Protein AF-A0A165P137-F1 (afdb_monomer)

Sequence (228 aa):
MERANLVAASLNSFGPAQVPLGFRTVHARRPPDQVRILRHPGMLSARNVPSTTTELIPVLVQTNAQAYCQLAASILIVYEHLALLEQEIEYMWHWKTTSITVLFLANRSILYNLTLSSRYIVEVIMSCLDLFDLSECHHCLSCEWLFELQYALTIILVFIIALFSTLRVYAVSCRRRWPGVLTLATAVVAIPVQLFGDIRSSRAYVTYIGHIPICTKSTFFSDALNTQ

Radius of gyration: 25.32 Å; Cα contacts (8 Å, |Δi|>4): 83; chains: 1; bounding box: 66×49×75 Å

Secondary structure (DSSP, 8-state):
--SSTTTTTSSTT--------------PPPPP-------------------THHHHHHHHHHHHHHHHHHHHHHHHHHHHHHHHHHHHHHHHHTS---HHHHHHHHHHHHHHHHHHHHHHHHHHHHHHHHHTTGGG-TTS--HHHHHHHHHHHHHHHHHHHHHHHHHHHHHHTTT-HHHHHHHHHHHHTHHHHHHHHHHHS--EEEEEETTEEEEEE-S-HHHHTS--

Foldseek 3Di:
DPPPPPVVVPPPPPDPPPDPPPPDPDPDDDDDDDDPDDDDPDDPPVPPPDPVVVVVVVVVVVVVVVVVVLVVVLVVLVVVCVVCVVVLCVVPVVDDDDPVNVLVVVLSVLVNCVSVCLVVVVVVVVVVCVVVCCVVVPPDDDPVVVVVVNLVVVLVSLLVNLQSVLVVQCVVVVNDNVVSVVSSVVSCVVSVVVVVQVVQWADWDWDDDDPDTDTDIHRHPVVVVVPD

Mean predicted aligned error: 13.57 Å

pLDDT: mean 71.08, std 16.81, range [35.06, 97.06]

Structure (mmCIF, N/CA/C/O backbone):
data_AF-A0A165P137-F1
#
_entry.id   AF-A0A165P137-F1
#
loop_
_atom_site.group_PDB
_atom_site.id
_atom_site.type_symbol
_atom_site.label_atom_id
_atom_site.label_alt_id
_atom_site.label_comp_id
_atom_site.label_asym_id
_atom_site.label_entity_id
_atom_site.label_seq_id
_atom_site.pdbx_PDB_ins_code
_atom_site.Cartn_x
_atom_site.Cartn_y
_atom_site.Cartn_z
_atom_site.occupancy
_atom_site.B_iso_or_equiv
_atom_site.auth_seq_id
_atom_site.auth_comp_id
_atom_site.auth_asym_id
_atom_site.auth_atom_id
_atom_site.pdbx_PDB_model_num
ATOM 1 N N . MET A 1 1 ? -12.668 29.917 10.266 1.00 42.03 1 MET A N 1
ATOM 2 C CA . MET A 1 1 ? -12.573 29.614 8.818 1.00 42.03 1 MET A CA 1
ATOM 3 C C . MET A 1 1 ? -11.331 30.216 8.139 1.00 42.03 1 MET A C 1
ATOM 5 O O . MET A 1 1 ? -11.242 30.168 6.925 1.00 42.03 1 MET A O 1
ATOM 9 N N . GLU A 1 2 ? -10.323 30.696 8.883 1.00 44.88 2 GLU A N 1
ATOM 10 C CA . GLU A 1 2 ? -9.183 31.450 8.315 1.00 44.88 2 GLU A CA 1
ATOM 11 C C . GLU A 1 2 ? -7.853 30.664 8.271 1.00 44.88 2 GLU A C 1
ATOM 13 O O . GLU A 1 2 ? -6.862 31.131 7.725 1.00 44.88 2 GLU A O 1
ATOM 18 N N . ARG A 1 3 ? -7.814 29.435 8.810 1.00 42.75 3 ARG A N 1
ATOM 19 C CA . ARG A 1 3 ? -6.588 28.612 8.898 1.00 42.75 3 ARG A CA 1
ATOM 20 C C . ARG A 1 3 ? -6.373 27.630 7.737 1.00 42.75 3 ARG A C 1
ATOM 22 O O . ARG A 1 3 ? -5.334 26.985 7.689 1.00 42.75 3 ARG A O 1
ATOM 29 N N . ALA A 1 4 ? -7.304 27.536 6.785 1.00 40.91 4 ALA A N 1
ATOM 30 C CA . ALA A 1 4 ? -7.187 26.617 5.645 1.00 40.91 4 ALA A CA 1
ATOM 31 C C . ALA A 1 4 ? -6.285 27.145 4.507 1.00 40.91 4 ALA A C 1
ATOM 33 O O . ALA A 1 4 ? -5.769 26.355 3.724 1.00 40.91 4 ALA A O 1
ATOM 34 N N . ASN A 1 5 ? -6.026 28.457 4.441 1.00 39.34 5 ASN A N 1
ATOM 35 C CA . ASN A 1 5 ? -5.275 29.061 3.330 1.00 39.34 5 ASN A CA 1
ATOM 36 C C . ASN A 1 5 ? -3.745 29.034 3.494 1.00 39.34 5 ASN A C 1
ATOM 38 O O . ASN A 1 5 ? -3.030 29.305 2.535 1.00 39.34 5 ASN A O 1
ATOM 42 N N . LEU A 1 6 ? -3.221 28.673 4.670 1.00 39.97 6 LEU A N 1
ATOM 43 C CA . LEU A 1 6 ? -1.772 28.659 4.922 1.00 39.97 6 LEU A CA 1
ATOM 44 C C . LEU A 1 6 ? -1.083 27.339 4.539 1.00 39.97 6 LEU A C 1
ATOM 46 O O . LEU A 1 6 ? 0.120 27.332 4.305 1.00 39.97 6 LEU A O 1
ATOM 50 N N . VAL A 1 7 ? -1.826 26.236 4.399 1.00 41.88 7 VAL A N 1
ATOM 51 C CA . VAL A 1 7 ? -1.243 24.931 4.022 1.00 41.88 7 VAL A CA 1
ATOM 52 C C . VAL A 1 7 ? -1.046 24.810 2.503 1.00 41.88 7 VAL A C 1
ATOM 54 O O . VAL A 1 7 ? -0.109 24.154 2.053 1.00 41.88 7 VAL A O 1
ATOM 57 N N . ALA A 1 8 ? -1.844 25.517 1.696 1.00 38.66 8 ALA A N 1
ATOM 58 C CA . ALA A 1 8 ? -1.719 25.501 0.236 1.00 38.66 8 ALA A CA 1
ATOM 59 C C . ALA A 1 8 ? -0.439 26.193 -0.283 1.00 38.66 8 ALA A C 1
ATOM 61 O O . ALA A 1 8 ? 0.031 25.875 -1.372 1.00 38.66 8 ALA A O 1
ATOM 62 N N . ALA A 1 9 ? 0.167 27.095 0.497 1.00 40.94 9 ALA A N 1
ATOM 63 C CA . ALA A 1 9 ? 1.365 27.826 0.079 1.00 40.94 9 ALA A CA 1
ATOM 64 C C . ALA A 1 9 ? 2.675 27.026 0.246 1.00 40.94 9 ALA A C 1
ATOM 66 O O . ALA A 1 9 ? 3.672 27.358 -0.391 1.00 40.94 9 ALA A O 1
ATOM 67 N N . SER A 1 10 ? 2.687 25.953 1.050 1.00 39.59 10 SER A N 1
ATOM 68 C CA . SER A 1 10 ? 3.911 25.185 1.343 1.00 39.59 10 SER A CA 1
ATOM 69 C C . SER A 1 10 ? 4.175 24.015 0.383 1.00 39.59 10 SER A C 1
ATOM 71 O O . SER A 1 10 ? 5.250 23.424 0.441 1.00 39.59 10 SER A O 1
ATOM 73 N N . LEU A 1 11 ? 3.231 23.663 -0.496 1.00 38.44 11 LEU A N 1
ATOM 74 C CA . LE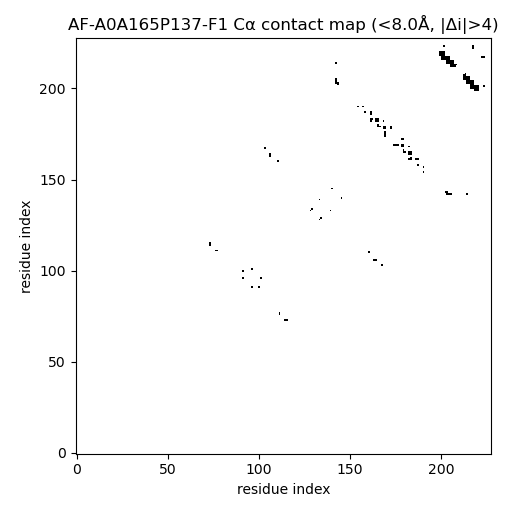U A 1 11 ? 3.372 22.520 -1.416 1.00 38.44 11 LEU A CA 1
ATOM 75 C C . LEU A 1 11 ? 3.939 22.893 -2.797 1.00 38.44 11 LEU A C 1
ATOM 77 O O . LEU A 1 11 ? 4.274 22.004 -3.573 1.00 38.44 11 LEU A O 1
ATOM 81 N N . ASN A 1 12 ? 4.120 24.186 -3.091 1.00 38.81 12 ASN A N 1
ATOM 82 C CA . ASN A 1 12 ? 4.647 24.655 -4.379 1.00 38.81 12 ASN A CA 1
ATOM 83 C C . ASN A 1 12 ? 6.182 24.795 -4.435 1.00 38.81 12 ASN A C 1
ATOM 85 O O . ASN A 1 12 ? 6.700 25.217 -5.465 1.00 38.81 12 ASN A O 1
ATOM 89 N N . SER A 1 13 ? 6.930 24.452 -3.375 1.00 37.53 13 SER A N 1
ATOM 90 C CA . SER A 1 13 ? 8.398 24.618 -3.365 1.00 37.53 13 SER A CA 1
ATOM 91 C C . SER A 1 13 ? 9.206 23.344 -3.646 1.00 37.53 13 SER A C 1
ATOM 93 O O . SER A 1 13 ? 10.434 23.402 -3.630 1.00 37.53 13 SER A O 1
ATOM 95 N N . PHE A 1 14 ? 8.567 22.205 -3.927 1.00 39.75 14 PHE A N 1
ATOM 96 C CA . PHE A 1 14 ? 9.270 20.997 -4.377 1.00 39.75 14 PHE A CA 1
ATOM 97 C C . PHE A 1 14 ? 9.415 21.012 -5.904 1.00 39.75 14 PHE A C 1
ATOM 99 O O . PHE A 1 14 ? 8.725 20.306 -6.636 1.00 39.75 14 PHE A O 1
ATOM 106 N N . GLY A 1 15 ? 10.310 21.873 -6.389 1.00 41.50 15 GLY A N 1
ATOM 107 C CA . GLY A 1 15 ? 10.806 21.790 -7.760 1.00 41.50 15 GLY A CA 1
ATOM 108 C C . GLY A 1 15 ? 11.663 20.529 -7.943 1.00 41.50 15 GLY A C 1
ATOM 109 O O . GLY A 1 15 ? 12.326 20.105 -6.993 1.00 41.50 15 GLY A O 1
ATOM 110 N N . PRO A 1 16 ? 11.673 19.910 -9.137 1.00 35.06 16 PRO A N 1
ATOM 111 C CA . PRO A 1 16 ? 12.534 18.767 -9.408 1.00 35.06 16 PRO A CA 1
ATOM 112 C C . PRO A 1 16 ? 13.994 19.196 -9.244 1.00 35.06 16 PRO A C 1
ATOM 114 O O . PRO A 1 16 ? 14.477 20.078 -9.957 1.00 35.06 16 PRO A O 1
ATOM 117 N N . ALA A 1 17 ? 14.691 18.579 -8.290 1.00 36.75 17 ALA A N 1
ATOM 118 C CA . ALA A 1 17 ? 16.127 18.730 -8.140 1.00 36.75 17 ALA A CA 1
ATOM 119 C C . ALA A 1 17 ? 16.795 18.285 -9.449 1.00 36.75 17 ALA A C 1
ATOM 121 O O . ALA A 1 17 ? 16.786 17.105 -9.800 1.00 36.75 17 ALA A O 1
ATOM 122 N N . GLN A 1 18 ? 17.335 19.243 -10.202 1.00 36.09 18 GLN A N 1
ATOM 123 C CA . GLN A 1 18 ? 18.166 18.956 -11.361 1.00 36.09 18 GLN A CA 1
ATOM 124 C C . GLN A 1 18 ? 19.481 18.368 -10.853 1.00 36.09 18 GLN A C 1
ATOM 126 O O . GLN A 1 18 ? 20.366 19.088 -10.399 1.00 36.09 18 GLN A O 1
ATOM 131 N N . VAL A 1 19 ? 19.586 17.042 -10.892 1.00 39.47 19 VAL A N 1
ATOM 132 C CA . VAL A 1 19 ? 20.841 16.336 -10.647 1.00 39.47 19 VAL A CA 1
ATOM 133 C C . VAL A 1 19 ? 21.750 16.587 -11.856 1.00 39.47 19 VAL A C 1
ATOM 135 O O . VAL A 1 19 ? 21.374 16.227 -12.976 1.00 39.47 19 VAL A O 1
ATOM 138 N N . PRO A 1 20 ? 22.932 17.206 -11.687 1.00 39.03 20 PRO A N 1
ATOM 139 C CA . PRO A 1 20 ? 23.881 17.354 -12.779 1.00 39.03 20 PRO A CA 1
ATOM 140 C C . PRO A 1 20 ? 24.408 15.969 -13.178 1.00 39.03 20 PRO A C 1
ATOM 142 O O . PRO A 1 20 ? 25.182 15.344 -12.455 1.00 39.03 20 PRO A O 1
ATOM 145 N N . LEU A 1 21 ? 23.976 15.484 -14.344 1.00 37.66 21 LEU A N 1
ATOM 146 C CA . LEU A 1 21 ? 24.487 14.275 -14.992 1.00 37.66 21 LEU A CA 1
ATOM 147 C C . LEU A 1 21 ? 25.925 14.516 -15.477 1.00 37.66 21 LEU A C 1
ATOM 149 O O . LEU A 1 21 ? 26.179 14.809 -16.644 1.00 37.66 21 LEU A O 1
ATOM 153 N N . GLY A 1 22 ? 26.884 14.392 -14.562 1.00 42.53 22 GLY A N 1
ATOM 154 C CA . GLY A 1 22 ? 28.296 14.253 -14.896 1.00 42.53 22 GLY A CA 1
ATOM 155 C C . GLY A 1 22 ? 28.559 12.859 -15.459 1.00 42.53 22 GLY A C 1
ATOM 156 O O . GLY A 1 22 ? 28.829 11.927 -14.706 1.00 42.53 22 GLY A O 1
ATOM 157 N N . PHE A 1 23 ? 28.487 12.701 -16.782 1.00 38.12 23 PHE A N 1
ATOM 158 C CA . PHE A 1 23 ? 28.923 11.482 -17.466 1.00 38.12 23 PHE A CA 1
ATOM 159 C C . PHE A 1 23 ? 30.441 11.320 -17.315 1.00 38.12 23 PHE A C 1
ATOM 161 O O . PHE A 1 23 ? 31.231 11.881 -18.073 1.00 38.12 23 PHE A O 1
ATOM 168 N N . ARG A 1 24 ? 30.863 10.544 -16.314 1.00 39.25 24 ARG A N 1
ATOM 169 C CA . ARG A 1 24 ? 32.245 10.085 -16.175 1.00 39.25 24 ARG A CA 1
ATOM 170 C C . ARG A 1 24 ? 32.359 8.739 -16.886 1.00 39.25 24 ARG A C 1
ATOM 172 O O . ARG A 1 24 ? 31.931 7.714 -16.368 1.00 39.25 24 ARG A O 1
ATOM 179 N N . THR A 1 25 ? 32.912 8.741 -18.094 1.00 39.91 25 THR A N 1
ATOM 180 C CA . THR A 1 25 ? 33.239 7.517 -18.835 1.00 39.91 25 THR A CA 1
ATOM 181 C C . THR A 1 25 ? 34.346 6.761 -18.101 1.00 39.91 25 THR A C 1
ATOM 183 O O . THR A 1 25 ? 35.525 7.101 -18.213 1.00 39.91 25 THR A O 1
ATOM 186 N N . VAL A 1 26 ? 33.974 5.747 -17.320 1.00 39.22 26 VAL A N 1
ATOM 187 C CA . VAL A 1 26 ? 34.926 4.805 -16.724 1.00 39.22 26 VAL A CA 1
ATOM 188 C C . VAL A 1 26 ? 35.308 3.790 -17.799 1.00 39.22 26 VAL A C 1
ATOM 190 O O . VAL A 1 26 ? 34.505 2.957 -18.215 1.00 39.22 26 VAL A O 1
ATOM 193 N N . HIS A 1 27 ? 36.546 3.881 -18.281 1.00 39.88 27 HIS A N 1
ATOM 194 C CA . HIS A 1 27 ? 37.147 2.870 -19.144 1.00 39.88 27 HIS A CA 1
ATOM 195 C C . HIS A 1 27 ? 37.305 1.559 -18.360 1.00 39.88 27 HIS A C 1
ATOM 197 O O . HIS A 1 27 ? 38.228 1.413 -17.559 1.00 39.88 27 HIS A O 1
ATOM 203 N N . ALA A 1 28 ? 36.417 0.595 -18.608 1.00 42.44 28 ALA A N 1
ATOM 204 C CA . ALA A 1 28 ? 36.561 -0.765 -18.106 1.00 42.44 28 ALA A CA 1
ATOM 205 C C . ALA A 1 28 ? 37.844 -1.403 -18.675 1.00 42.44 28 ALA A C 1
ATOM 207 O O . ALA A 1 28 ? 38.004 -1.546 -19.893 1.00 42.44 28 ALA A O 1
ATOM 208 N N . ARG A 1 29 ? 38.777 -1.774 -17.788 1.00 48.22 29 ARG A N 1
ATOM 209 C CA . ARG A 1 29 ? 39.940 -2.605 -18.127 1.00 48.22 29 ARG A CA 1
ATOM 210 C C . ARG A 1 29 ? 39.451 -3.984 -18.567 1.00 48.22 29 ARG A C 1
ATOM 212 O O . ARG A 1 29 ? 38.753 -4.663 -17.824 1.00 48.22 29 ARG A O 1
ATOM 219 N N . ARG A 1 30 ? 39.855 -4.392 -19.772 1.00 42.84 30 ARG A N 1
ATOM 220 C CA . ARG A 1 30 ? 39.682 -5.754 -20.293 1.00 42.84 30 ARG A CA 1
ATOM 221 C C . ARG A 1 30 ? 40.380 -6.777 -19.384 1.00 42.84 30 ARG A C 1
ATOM 223 O O . ARG A 1 30 ? 41.570 -6.587 -19.125 1.00 42.84 30 ARG A O 1
ATOM 230 N N . PRO A 1 31 ? 39.729 -7.890 -19.015 1.00 51.69 31 PRO A N 1
ATOM 231 C CA . PRO A 1 31 ? 40.448 -9.109 -18.679 1.00 51.69 31 PRO A CA 1
ATOM 232 C C . PRO A 1 31 ? 41.055 -9.717 -19.961 1.00 51.69 31 PRO A C 1
ATOM 234 O O . PRO A 1 31 ? 40.401 -9.709 -21.013 1.00 51.69 31 PRO A O 1
ATOM 237 N N . PRO A 1 32 ? 42.298 -10.221 -19.919 1.00 58.34 32 PRO A N 1
ATOM 238 C CA . PRO A 1 32 ? 42.814 -11.087 -20.959 1.00 58.34 32 PRO A CA 1
ATOM 239 C C . PRO A 1 32 ? 42.299 -12.501 -20.671 1.00 58.34 32 PRO A C 1
ATOM 241 O O . PRO A 1 32 ? 42.516 -13.031 -19.591 1.00 58.34 32 PRO A O 1
ATOM 244 N N . ASP A 1 33 ? 41.523 -13.075 -21.582 1.00 48.97 33 ASP A N 1
ATOM 245 C CA . ASP A 1 33 ? 41.905 -14.325 -22.242 1.00 48.97 33 ASP A CA 1
ATOM 246 C C . ASP A 1 33 ? 40.773 -14.877 -23.108 1.00 48.97 33 ASP A C 1
ATOM 248 O O . ASP A 1 33 ? 39.581 -14.644 -22.917 1.00 48.97 33 ASP A O 1
ATOM 252 N N . GLN A 1 34 ? 41.213 -15.495 -24.195 1.00 52.91 34 GLN A N 1
ATOM 253 C CA . GLN A 1 34 ? 40.492 -15.648 -25.442 1.00 52.91 34 GLN A CA 1
ATOM 254 C C . GLN A 1 34 ? 39.370 -16.687 -25.376 1.00 52.91 34 GLN A C 1
ATOM 256 O O . GLN A 1 34 ? 39.629 -17.887 -25.382 1.00 52.91 34 GLN A O 1
ATOM 261 N N . VAL A 1 35 ? 38.123 -16.238 -25.525 1.00 53.09 35 VAL A N 1
ATOM 262 C CA . VAL A 1 35 ? 37.083 -17.058 -26.157 1.00 53.09 35 VAL A CA 1
ATOM 263 C C . VAL A 1 35 ? 37.001 -16.630 -27.618 1.00 53.09 35 VAL A C 1
ATOM 265 O O . VAL A 1 35 ? 36.564 -15.530 -27.957 1.00 53.09 35 VAL A O 1
ATOM 268 N N . ARG A 1 36 ? 37.506 -17.500 -28.494 1.00 53.28 36 ARG A N 1
ATOM 269 C CA . ARG A 1 36 ? 37.501 -17.353 -29.951 1.00 53.28 36 ARG A CA 1
ATOM 270 C C . ARG A 1 36 ? 36.055 -17.463 -30.457 1.00 53.28 36 ARG A C 1
ATOM 272 O O . ARG A 1 36 ? 35.628 -18.521 -30.902 1.00 53.28 36 ARG A O 1
ATOM 279 N N . ILE A 1 37 ? 35.301 -16.368 -30.372 1.00 46.88 37 ILE A N 1
ATOM 280 C CA . ILE A 1 37 ? 33.992 -16.239 -31.017 1.00 46.88 37 ILE A CA 1
ATOM 281 C C . ILE A 1 37 ? 34.230 -16.006 -32.511 1.00 46.88 37 ILE A C 1
ATOM 283 O O . ILE A 1 37 ? 34.849 -15.017 -32.912 1.00 46.88 37 ILE A O 1
ATOM 287 N N . LEU A 1 38 ? 33.756 -16.951 -33.326 1.00 48.72 38 LEU A N 1
ATOM 288 C CA . LEU A 1 38 ? 33.637 -16.816 -34.773 1.00 48.72 38 LEU A CA 1
ATOM 289 C C . LEU A 1 38 ? 32.896 -15.513 -35.101 1.00 48.72 38 LEU A C 1
ATOM 291 O O . LEU A 1 38 ? 31.697 -15.380 -34.870 1.00 48.72 38 LEU A O 1
ATOM 295 N N . ARG A 1 39 ? 33.633 -14.542 -35.647 1.00 47.28 39 ARG A N 1
ATOM 296 C CA . ARG A 1 39 ? 33.062 -13.359 -36.293 1.00 47.28 39 ARG A CA 1
ATOM 297 C C . ARG A 1 39 ? 32.291 -13.818 -37.521 1.00 47.28 39 ARG A C 1
ATOM 299 O O . ARG A 1 39 ? 32.908 -14.155 -38.527 1.00 47.28 39 ARG A O 1
ATOM 306 N N . HIS A 1 40 ? 30.967 -13.750 -37.462 1.00 44.78 40 HIS A N 1
ATOM 307 C CA . HIS A 1 40 ? 30.176 -13.539 -38.665 1.00 44.78 40 HIS A CA 1
ATOM 308 C C . HIS A 1 40 ? 30.309 -12.061 -39.072 1.00 44.78 40 HIS A C 1
ATOM 310 O O . HIS A 1 40 ? 29.938 -11.180 -38.294 1.00 44.78 40 HIS A O 1
ATOM 316 N N . PRO A 1 41 ? 30.866 -11.752 -40.256 1.00 56.47 41 PRO A N 1
ATOM 317 C CA . PRO A 1 41 ? 30.878 -10.406 -40.797 1.00 56.47 41 PRO A CA 1
ATOM 318 C C . PRO A 1 41 ? 29.553 -10.190 -41.528 1.00 56.47 41 PRO A C 1
ATOM 320 O O . PRO A 1 41 ? 29.383 -10.594 -42.673 1.00 56.47 41 PRO A O 1
ATOM 323 N N . GLY A 1 42 ? 28.580 -9.597 -40.849 1.00 48.06 42 GLY A N 1
ATOM 324 C CA . GLY A 1 42 ? 27.306 -9.280 -41.475 1.00 48.06 42 GLY A CA 1
ATOM 325 C C . GLY A 1 42 ? 26.396 -8.534 -40.521 1.00 48.06 42 GLY A C 1
ATOM 326 O O . GLY A 1 42 ? 25.996 -9.077 -39.503 1.00 48.06 42 GLY A O 1
ATOM 327 N N . MET A 1 43 ? 26.063 -7.300 -40.894 1.00 43.34 43 MET A N 1
ATOM 328 C CA . MET A 1 43 ? 25.021 -6.472 -40.285 1.00 43.34 43 MET A CA 1
ATOM 329 C C . MET A 1 43 ? 25.329 -5.903 -38.893 1.00 43.34 43 MET A C 1
ATOM 331 O O . MET A 1 43 ? 24.634 -6.157 -37.914 1.00 43.34 43 MET A O 1
ATOM 335 N N . LEU A 1 44 ? 26.252 -4.938 -38.853 1.00 46.31 44 LEU A N 1
ATOM 336 C CA . LEU A 1 44 ? 26.002 -3.731 -38.059 1.00 46.31 44 LEU A CA 1
ATOM 337 C C . LEU A 1 44 ? 24.858 -2.968 -38.742 1.00 46.31 44 LEU A C 1
ATOM 339 O O . LEU A 1 44 ? 25.073 -1.976 -39.435 1.00 46.31 44 LEU A O 1
ATOM 343 N N . SER A 1 45 ? 23.636 -3.488 -38.597 1.00 49.97 45 SER A N 1
ATOM 344 C CA . SER A 1 45 ? 22.437 -2.692 -38.808 1.00 49.97 45 SER A CA 1
ATOM 345 C C . SER A 1 45 ? 22.565 -1.533 -37.839 1.00 49.97 45 SER A C 1
ATOM 347 O O . SER A 1 45 ? 22.621 -1.758 -36.628 1.00 49.97 45 SER A O 1
ATOM 349 N N . ALA A 1 46 ? 22.675 -0.315 -38.370 1.00 48.16 46 ALA A N 1
ATOM 350 C CA . ALA A 1 46 ? 22.447 0.895 -37.608 1.00 48.16 46 ALA A CA 1
ATOM 351 C C . ALA A 1 46 ? 21.161 0.654 -36.815 1.00 48.16 46 ALA A C 1
ATOM 353 O O . ALA A 1 46 ? 20.073 0.546 -37.382 1.00 48.16 46 ALA A O 1
ATOM 354 N N . ARG A 1 47 ? 21.313 0.401 -35.514 1.00 48.53 47 ARG A N 1
ATOM 355 C CA . ARG A 1 47 ? 20.191 0.243 -34.606 1.00 48.53 47 ARG A CA 1
ATOM 356 C C . ARG A 1 47 ? 19.617 1.641 -34.567 1.00 48.53 47 ARG A C 1
ATOM 358 O O . ARG A 1 47 ? 20.192 2.503 -33.909 1.00 48.53 47 ARG A O 1
ATOM 365 N N . ASN A 1 48 ? 18.603 1.880 -35.398 1.00 47.75 48 ASN A N 1
ATOM 366 C CA . ASN A 1 48 ? 17.788 3.081 -35.365 1.00 47.75 48 ASN A CA 1
ATOM 367 C C . ASN A 1 48 ? 17.492 3.298 -33.892 1.00 47.75 48 ASN A C 1
ATOM 369 O O . ASN A 1 48 ? 16.784 2.485 -33.309 1.00 47.75 48 ASN A O 1
ATOM 373 N N . VAL A 1 49 ? 18.142 4.283 -33.271 1.00 56.59 49 VAL A N 1
ATOM 374 C CA . VAL A 1 49 ? 17.808 4.703 -31.918 1.00 56.59 49 VAL A CA 1
ATOM 375 C C . VAL A 1 49 ? 16.403 5.253 -32.101 1.00 56.59 49 VAL A C 1
ATOM 377 O O . VAL A 1 49 ? 16.274 6.308 -32.731 1.00 56.59 49 VAL A O 1
ATOM 380 N N . PRO A 1 50 ? 15.348 4.504 -31.723 1.00 53.59 50 PRO A N 1
ATOM 381 C CA . PRO A 1 50 ? 14.000 5.006 -31.896 1.00 53.59 50 PRO A CA 1
ATOM 382 C C . PRO A 1 50 ? 13.958 6.322 -31.131 1.00 53.59 50 PRO A C 1
ATOM 384 O O . PRO A 1 50 ? 14.552 6.422 -30.058 1.00 53.59 50 PRO A O 1
ATOM 387 N N . SER A 1 51 ? 13.365 7.352 -31.724 1.00 55.66 51 SER A N 1
ATOM 388 C CA . SER A 1 51 ? 13.201 8.671 -31.118 1.00 55.66 51 SER A CA 1
ATOM 389 C C . SER A 1 51 ? 12.591 8.508 -29.722 1.00 55.66 51 SER A C 1
ATOM 391 O O . SER A 1 51 ? 11.382 8.356 -29.566 1.00 55.66 51 SER A O 1
ATOM 393 N N . THR A 1 52 ? 13.462 8.485 -28.712 1.00 61.28 52 THR A N 1
ATOM 394 C CA . THR A 1 52 ? 13.225 8.001 -27.341 1.00 61.28 52 THR A CA 1
ATOM 395 C C . THR A 1 52 ? 12.224 8.850 -26.568 1.00 61.28 52 THR A C 1
ATOM 397 O O . THR A 1 52 ? 11.786 8.478 -25.483 1.00 61.28 52 THR A O 1
ATOM 400 N N . THR A 1 53 ? 11.834 9.994 -27.117 1.00 68.94 53 THR A N 1
ATOM 401 C CA . THR A 1 53 ? 10.920 10.933 -26.479 1.00 68.94 53 THR A CA 1
ATOM 402 C C . THR A 1 53 ? 9.474 10.444 -26.483 1.00 68.94 53 THR A C 1
ATOM 404 O O . THR A 1 53 ? 8.754 10.735 -25.533 1.00 68.94 53 THR A O 1
ATOM 407 N N . THR A 1 54 ? 9.036 9.681 -27.491 1.00 74.00 54 THR A N 1
ATOM 408 C CA . THR A 1 54 ? 7.619 9.287 -27.605 1.00 74.00 54 THR A CA 1
ATOM 409 C C . THR A 1 54 ? 7.228 8.177 -26.624 1.00 74.00 54 THR A C 1
ATOM 411 O O . THR A 1 54 ? 6.121 8.206 -26.094 1.00 74.00 54 THR A O 1
ATOM 414 N N . GLU A 1 55 ? 8.132 7.244 -26.313 1.00 70.88 55 GLU A N 1
ATOM 415 C CA . GLU A 1 55 ? 7.858 6.145 -25.369 1.00 70.88 55 GLU A CA 1
ATOM 416 C C . GLU A 1 55 ? 8.113 6.520 -23.900 1.00 70.88 55 GLU A C 1
ATOM 418 O O . GLU A 1 55 ? 7.525 5.930 -22.997 1.00 70.88 55 GLU A O 1
ATOM 423 N N . LEU A 1 56 ? 8.938 7.540 -23.635 1.00 76.81 56 LEU A N 1
ATOM 424 C CA . LEU A 1 56 ? 9.287 7.940 -22.267 1.00 76.81 56 LEU A CA 1
ATOM 425 C C . LEU A 1 56 ? 8.159 8.707 -21.556 1.00 76.81 56 LEU A C 1
ATOM 427 O O . LEU A 1 56 ? 7.966 8.567 -20.347 1.00 76.81 56 LEU A O 1
ATOM 431 N N . ILE A 1 57 ? 7.397 9.511 -22.303 1.00 82.00 57 ILE A N 1
ATOM 432 C CA . ILE A 1 57 ? 6.304 10.334 -21.766 1.00 82.00 57 ILE A CA 1
ATOM 433 C C . ILE A 1 57 ? 5.225 9.492 -21.057 1.00 82.00 57 ILE A C 1
ATOM 435 O O . ILE A 1 57 ? 4.921 9.809 -19.904 1.00 82.00 57 ILE A O 1
ATOM 439 N N . PRO A 1 58 ? 4.644 8.431 -21.657 1.00 77.81 58 PRO A N 1
ATOM 440 C CA . PRO A 1 58 ? 3.583 7.667 -20.996 1.00 77.81 58 PRO A CA 1
ATOM 441 C C . PRO A 1 58 ? 4.061 6.964 -19.719 1.00 77.81 58 PRO A C 1
ATOM 443 O O . PRO A 1 58 ? 3.329 6.951 -18.729 1.00 77.81 58 PRO A O 1
ATOM 446 N N . VAL A 1 59 ? 5.300 6.458 -19.695 1.00 72.94 59 VAL A N 1
ATOM 447 C CA . VAL A 1 59 ? 5.887 5.816 -18.505 1.00 72.94 59 VAL A CA 1
ATOM 448 C C . VAL A 1 59 ? 6.021 6.817 -17.358 1.00 72.94 59 VAL A C 1
ATOM 450 O O . VAL A 1 59 ? 5.642 6.526 -16.221 1.00 72.94 59 VAL A O 1
ATOM 453 N N . LEU A 1 60 ? 6.507 8.026 -17.652 1.00 81.00 60 LEU A N 1
ATOM 454 C CA . LEU A 1 60 ? 6.657 9.072 -16.644 1.00 81.00 60 LEU A CA 1
ATOM 455 C C . LEU A 1 60 ? 5.297 9.532 -16.101 1.00 81.00 60 LEU A C 1
ATOM 457 O O . LEU A 1 60 ? 5.128 9.679 -14.891 1.00 81.00 60 LEU A O 1
ATOM 461 N N . VAL A 1 61 ? 4.308 9.708 -16.983 1.00 86.44 61 VAL A N 1
ATOM 462 C CA . VAL A 1 61 ? 2.943 10.093 -16.595 1.00 86.44 61 VAL A CA 1
ATOM 463 C C . VAL A 1 61 ? 2.305 9.030 -15.699 1.00 86.44 61 VAL A C 1
ATOM 465 O O . VAL A 1 61 ? 1.741 9.374 -14.660 1.00 86.44 61 VAL A O 1
ATOM 468 N N . GLN A 1 62 ? 2.432 7.748 -16.051 1.00 77.44 62 GLN A N 1
ATOM 469 C CA . GLN A 1 62 ? 1.872 6.649 -15.264 1.00 77.44 62 GLN A CA 1
ATOM 470 C C . GLN A 1 62 ? 2.519 6.545 -13.876 1.00 77.44 62 GLN A C 1
ATOM 472 O O . GLN A 1 62 ? 1.814 6.420 -12.872 1.00 77.44 62 GLN A O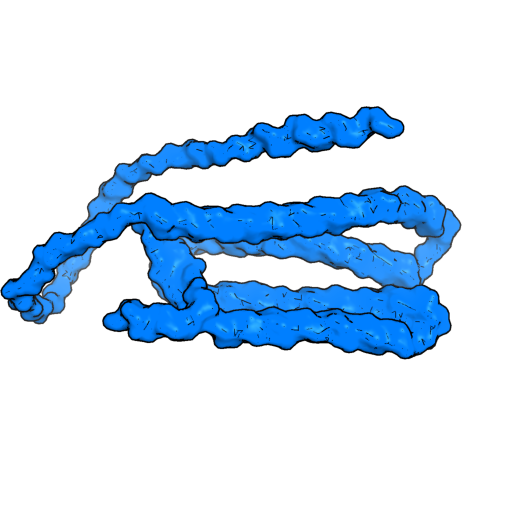 1
ATOM 477 N N . THR A 1 63 ? 3.847 6.659 -13.807 1.00 74.06 63 THR A N 1
ATOM 478 C CA . THR A 1 63 ? 4.590 6.583 -12.538 1.00 74.06 63 THR A CA 1
ATOM 479 C C . THR A 1 63 ? 4.232 7.754 -11.618 1.00 74.06 63 THR A C 1
ATOM 481 O O . THR A 1 63 ? 3.977 7.568 -10.425 1.00 74.06 63 THR A O 1
ATOM 484 N N . ASN A 1 64 ? 4.119 8.960 -12.182 1.00 82.12 64 ASN A N 1
ATOM 485 C CA . ASN A 1 64 ? 3.731 10.150 -11.429 1.00 82.12 64 ASN A CA 1
ATOM 486 C C . ASN A 1 64 ? 2.289 10.063 -10.922 1.00 82.12 64 ASN A C 1
ATOM 488 O O . ASN A 1 64 ? 2.029 10.396 -9.767 1.00 82.12 64 ASN A O 1
ATOM 492 N N . ALA A 1 65 ? 1.355 9.577 -11.746 1.00 83.50 65 ALA A N 1
ATOM 493 C CA . ALA A 1 65 ? -0.039 9.410 -11.342 1.00 83.50 65 ALA A CA 1
ATOM 494 C C . ALA A 1 65 ? -0.162 8.501 -10.109 1.00 83.50 65 ALA A C 1
ATOM 496 O O . ALA A 1 65 ? -0.826 8.861 -9.137 1.00 83.50 65 ALA A O 1
ATOM 497 N N . GLN A 1 66 ? 0.547 7.368 -10.101 1.00 75.06 66 GLN A N 1
ATOM 498 C CA . GLN A 1 66 ? 0.558 6.459 -8.957 1.00 75.06 66 GLN A CA 1
ATOM 499 C C . GLN A 1 66 ? 1.142 7.120 -7.701 1.00 75.06 66 GLN A C 1
ATOM 501 O O . GLN A 1 66 ? 0.563 6.997 -6.618 1.00 75.06 66 GLN A O 1
ATOM 506 N N . ALA A 1 67 ? 2.240 7.869 -7.839 1.00 74.25 67 ALA A N 1
ATOM 507 C CA . ALA A 1 67 ? 2.850 8.589 -6.725 1.00 74.25 67 ALA A CA 1
ATOM 508 C C . ALA A 1 67 ? 1.908 9.651 -6.131 1.00 74.25 67 ALA A C 1
ATOM 510 O O . ALA A 1 67 ? 1.807 9.757 -4.905 1.00 74.25 67 ALA A O 1
ATOM 511 N N . TYR A 1 68 ? 1.182 10.398 -6.972 1.00 83.81 68 TYR A N 1
ATOM 512 C CA . TYR A 1 68 ? 0.194 11.381 -6.522 1.00 83.81 68 TYR A CA 1
ATOM 513 C C . TYR A 1 68 ? -1.014 10.728 -5.853 1.00 83.81 68 TYR A C 1
ATOM 515 O O . TYR A 1 68 ? -1.449 11.208 -4.809 1.00 83.81 68 TYR A O 1
ATOM 523 N N . CYS A 1 69 ? -1.531 9.619 -6.391 1.00 83.19 69 CYS A N 1
ATOM 524 C CA . CYS A 1 69 ? -2.631 8.882 -5.766 1.00 83.19 69 CYS A CA 1
ATOM 525 C C . CYS A 1 69 ? -2.241 8.341 -4.386 1.00 83.19 69 CYS A C 1
ATOM 527 O O . CYS A 1 69 ? -3.011 8.467 -3.436 1.00 83.19 69 CYS A O 1
ATOM 529 N N . GLN A 1 70 ? -1.033 7.788 -4.253 1.00 76.69 70 GLN A N 1
ATOM 530 C CA . GLN A 1 70 ? -0.513 7.334 -2.963 1.00 76.69 70 GLN A CA 1
ATOM 531 C C . GLN A 1 70 ? -0.337 8.493 -1.981 1.00 76.69 70 GLN A C 1
ATOM 533 O O . GLN A 1 70 ? -0.725 8.378 -0.819 1.00 76.69 70 GLN A O 1
ATOM 538 N N . LEU A 1 71 ? 0.209 9.623 -2.442 1.00 80.31 71 LEU A N 1
ATOM 539 C CA . LEU A 1 71 ? 0.369 10.810 -1.609 1.00 80.31 71 LEU A CA 1
ATOM 540 C C . LEU A 1 71 ? -0.994 11.337 -1.142 1.00 80.31 71 LEU A C 1
ATOM 542 O O . LEU A 1 71 ? -1.184 11.553 0.051 1.00 80.31 71 LEU A O 1
ATOM 546 N N . ALA A 1 72 ? -1.961 11.470 -2.047 1.00 85.62 72 ALA A N 1
ATOM 547 C CA . ALA A 1 72 ? -3.316 11.902 -1.721 1.00 85.62 72 ALA A CA 1
ATOM 548 C C . ALA A 1 72 ? -3.986 10.963 -0.706 1.00 85.62 72 ALA A C 1
ATOM 550 O O . ALA A 1 72 ? -4.549 11.436 0.280 1.00 85.62 72 ALA A O 1
ATOM 551 N N . ALA A 1 73 ? -3.863 9.644 -0.894 1.00 80.94 73 ALA A N 1
ATOM 552 C CA . ALA A 1 73 ? -4.361 8.656 0.060 1.00 80.94 73 ALA A CA 1
ATOM 553 C C . ALA A 1 73 ? -3.690 8.806 1.435 1.00 80.94 73 ALA A C 1
ATOM 555 O O . ALA A 1 73 ? -4.373 8.806 2.457 1.00 80.94 73 ALA A O 1
ATOM 556 N N . SER A 1 74 ? -2.369 9.006 1.472 1.00 78.12 74 SER A N 1
ATOM 557 C CA . SER A 1 74 ? -1.639 9.205 2.728 1.00 78.12 74 SER A CA 1
ATOM 558 C C . SER A 1 74 ? -2.063 10.485 3.456 1.00 78.12 74 SER A C 1
ATOM 560 O O . SER A 1 74 ? -2.291 10.453 4.663 1.00 78.12 74 SER A O 1
ATOM 562 N N . ILE A 1 75 ? -2.259 11.591 2.727 1.00 83.31 75 ILE A N 1
ATOM 563 C CA . ILE A 1 75 ? -2.737 12.862 3.284 1.00 83.31 75 ILE A CA 1
ATOM 564 C C . ILE A 1 75 ? -4.149 12.695 3.842 1.00 83.31 75 ILE A C 1
ATOM 566 O O . ILE A 1 75 ? -4.422 13.188 4.933 1.00 83.31 75 ILE A O 1
ATOM 570 N N . LEU A 1 76 ? -5.032 11.983 3.135 1.00 83.69 76 LEU A N 1
ATOM 571 C CA . LEU A 1 76 ? -6.395 11.726 3.598 1.00 83.69 76 LEU A CA 1
ATOM 572 C C . LEU A 1 76 ? -6.401 10.933 4.912 1.00 83.69 76 LEU A C 1
ATOM 574 O O . LEU A 1 76 ? -7.109 11.309 5.842 1.00 83.69 76 LEU A O 1
ATOM 578 N N . ILE A 1 77 ? -5.561 9.897 5.019 1.00 79.44 77 ILE A N 1
ATOM 579 C CA . ILE A 1 77 ? -5.407 9.104 6.248 1.00 79.44 77 ILE A CA 1
ATOM 580 C C . ILE A 1 77 ? -4.902 9.984 7.395 1.00 79.44 77 ILE A C 1
ATOM 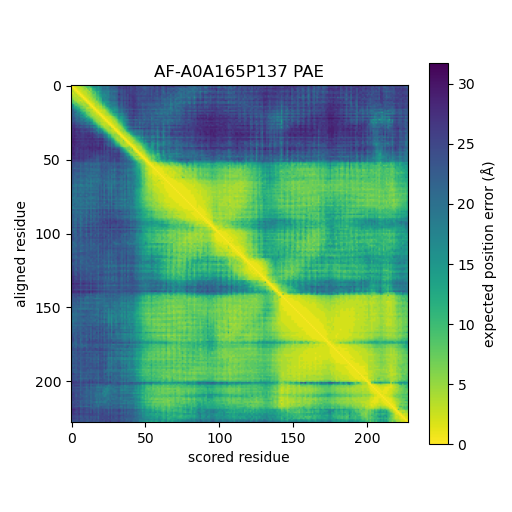582 O O . ILE A 1 77 ? -5.463 9.951 8.491 1.00 79.44 77 ILE A O 1
ATOM 586 N N . VAL A 1 78 ? -3.865 10.793 7.155 1.00 80.31 78 VAL A N 1
ATOM 587 C CA . VAL A 1 78 ? -3.318 11.712 8.167 1.00 80.31 78 VAL A CA 1
ATOM 588 C C . VAL A 1 78 ? -4.363 12.743 8.590 1.00 80.31 78 VAL A C 1
ATOM 590 O O . VAL A 1 78 ? -4.511 13.008 9.780 1.00 80.31 78 VAL A O 1
ATOM 593 N N . TYR A 1 79 ? -5.115 13.298 7.641 1.00 86.62 79 TYR A N 1
ATOM 594 C CA . TYR A 1 79 ? -6.184 14.250 7.918 1.00 86.62 79 TYR A CA 1
ATOM 595 C C . TYR A 1 79 ? -7.288 13.628 8.778 1.00 86.62 79 TYR A C 1
ATOM 597 O O . TYR A 1 79 ? -7.670 14.216 9.786 1.00 86.62 79 TYR A O 1
ATOM 605 N N . GLU A 1 80 ? -7.750 12.423 8.434 1.00 82.75 80 GLU A N 1
ATOM 606 C CA . GLU A 1 80 ? -8.740 11.688 9.227 1.00 82.75 80 GLU A CA 1
ATOM 607 C C . GLU A 1 80 ? -8.226 11.419 10.650 1.00 82.75 80 GLU A C 1
ATOM 609 O O . GLU A 1 80 ? -8.963 11.583 11.623 1.00 82.75 80 GLU A O 1
ATOM 614 N N . HIS A 1 81 ? -6.933 11.102 10.799 1.00 82.62 81 HIS A N 1
ATOM 615 C CA . HIS A 1 81 ? -6.314 10.969 12.115 1.00 82.62 81 HIS A CA 1
ATOM 616 C C . HIS A 1 81 ? -6.365 12.298 12.874 1.00 82.62 81 HIS A C 1
ATOM 618 O O . HIS A 1 81 ? -6.886 12.341 13.986 1.00 82.62 81 HIS A O 1
ATOM 624 N N . LEU A 1 82 ? -5.882 13.395 12.295 1.00 85.00 82 LEU A N 1
ATOM 625 C CA . LEU A 1 82 ? -5.882 14.696 12.970 1.00 85.00 82 LEU A CA 1
ATOM 626 C C . LEU A 1 82 ? -7.296 15.150 13.359 1.00 85.00 82 LEU A C 1
ATOM 628 O O . LEU A 1 82 ? -7.485 15.626 14.475 1.00 85.00 82 LEU A O 1
ATOM 632 N N . ALA A 1 83 ? -8.286 14.936 12.489 1.00 88.88 83 ALA A N 1
ATOM 633 C CA . ALA A 1 83 ? -9.678 15.302 12.743 1.00 88.88 83 ALA A CA 1
ATOM 634 C C . ALA A 1 83 ? -10.293 14.528 13.923 1.00 88.88 83 ALA A C 1
ATOM 636 O O . ALA A 1 83 ? -11.040 15.094 14.715 1.00 88.88 83 ALA A O 1
ATOM 637 N N . LEU A 1 84 ? -9.960 13.243 14.069 1.00 84.00 84 LEU A N 1
ATOM 638 C CA . LEU A 1 84 ? -10.464 12.403 15.162 1.00 84.00 84 LEU A CA 1
ATOM 639 C C . LEU A 1 84 ? -9.670 12.564 16.470 1.00 84.00 84 LEU A C 1
ATOM 641 O O . LEU A 1 84 ? -10.144 12.155 17.526 1.00 84.00 84 LEU A O 1
ATOM 645 N N . LEU A 1 85 ? -8.464 13.138 16.413 1.00 82.75 85 LEU A N 1
ATOM 646 C CA . LEU A 1 85 ? -7.552 13.222 17.557 1.00 82.75 85 LEU A CA 1
ATOM 647 C C . LEU A 1 85 ? -8.102 14.106 18.685 1.00 82.75 85 LEU A C 1
ATOM 649 O O . LEU A 1 85 ? -7.922 13.780 19.852 1.00 82.75 85 LEU A O 1
ATOM 653 N N . GLU A 1 86 ? -8.789 15.197 18.349 1.00 86.38 86 GLU A N 1
ATOM 654 C CA . GLU A 1 86 ? -9.355 16.122 19.340 1.00 86.38 86 GLU A CA 1
ATOM 655 C C . GLU A 1 86 ? -10.434 15.444 20.194 1.00 86.38 86 GLU A C 1
ATOM 657 O O . GLU A 1 86 ? -10.339 15.429 21.422 1.00 86.38 86 GLU A O 1
ATOM 662 N N . GLN A 1 87 ? -11.397 14.789 19.541 1.00 84.19 87 GLN A N 1
ATOM 663 C CA . GLN A 1 87 ? -12.447 14.028 20.222 1.00 84.19 87 GLN A CA 1
ATOM 664 C C . GLN A 1 87 ? -11.845 12.890 21.050 1.00 84.19 87 GLN A C 1
ATOM 666 O O . GLN A 1 87 ? -12.235 12.650 22.188 1.00 84.19 87 GLN A O 1
ATOM 671 N N . GLU A 1 88 ? -10.857 12.192 20.497 1.00 81.94 88 GLU A N 1
ATOM 672 C CA . GLU A 1 88 ? -10.188 11.097 21.188 1.00 81.94 88 GLU A CA 1
ATOM 673 C C . GLU A 1 88 ? -9.452 11.533 22.451 1.00 81.94 88 GLU A C 1
ATOM 675 O O . GLU A 1 88 ? -9.520 10.822 23.453 1.00 81.94 88 GLU A O 1
ATOM 680 N N . ILE A 1 89 ? -8.783 12.689 22.433 1.00 84.19 89 ILE A N 1
ATOM 681 C CA . ILE A 1 89 ? -8.144 13.243 23.630 1.00 84.19 89 ILE A CA 1
ATOM 682 C C . ILE A 1 89 ? -9.208 13.542 24.684 1.00 84.19 89 ILE A C 1
ATOM 684 O O . ILE A 1 89 ? -9.055 13.121 25.828 1.00 84.19 89 ILE A O 1
ATOM 688 N N . GLU A 1 90 ? -10.304 14.202 24.313 1.00 88.88 90 GLU A N 1
ATOM 689 C CA . GLU A 1 90 ? -11.364 14.553 25.262 1.00 88.88 90 GLU A CA 1
ATOM 690 C C . GLU A 1 90 ? -11.964 13.307 25.939 1.00 88.88 90 GLU A C 1
ATOM 692 O O . GLU A 1 90 ? -12.063 13.251 27.169 1.00 88.88 90 GLU A O 1
ATOM 697 N N . TYR A 1 91 ? -12.264 12.261 25.160 1.00 79.38 91 TYR A N 1
ATOM 698 C CA . TYR A 1 91 ? -12.860 11.028 25.682 1.00 79.38 91 TYR A CA 1
ATOM 699 C C . TYR A 1 91 ? -11.867 10.106 26.402 1.00 79.38 91 TYR A C 1
ATOM 701 O O . TYR A 1 91 ? -12.242 9.456 27.381 1.00 79.38 91 TYR A O 1
ATOM 709 N N . MET A 1 92 ? -10.612 10.004 25.948 1.00 80.00 92 MET A N 1
ATOM 710 C CA . MET A 1 92 ? -9.654 9.055 26.527 1.00 80.00 92 MET A CA 1
ATOM 711 C C . MET A 1 92 ? -8.913 9.606 27.740 1.00 80.00 92 MET A C 1
ATOM 713 O O . MET A 1 92 ? -8.599 8.827 28.640 1.00 80.00 92 MET A O 1
ATOM 717 N N . TRP A 1 93 ? -8.635 10.913 27.811 1.00 81.06 93 TRP A N 1
ATOM 718 C CA . TRP A 1 93 ? -7.793 11.431 28.897 1.00 81.06 93 TRP A CA 1
ATOM 719 C C . TRP A 1 93 ? -8.489 11.453 30.259 1.00 81.06 93 TRP A C 1
ATOM 721 O O . TRP A 1 93 ? -7.820 11.437 31.289 1.00 81.06 93 TRP A O 1
ATOM 731 N N . HIS A 1 94 ? -9.822 11.437 30.277 1.00 83.12 94 HIS A N 1
ATOM 732 C CA . HIS A 1 94 ? -10.602 11.442 31.516 1.00 83.12 94 HIS A CA 1
ATOM 733 C C . HIS A 1 94 ? -10.946 10.036 32.033 1.00 83.12 94 HIS A C 1
ATOM 735 O O . HIS A 1 94 ? -11.478 9.904 33.136 1.00 83.12 94 HIS A O 1
ATOM 741 N N . TRP A 1 95 ? -10.663 8.973 31.272 1.00 76.94 95 TRP A N 1
ATOM 742 C CA . TRP A 1 95 ? -11.032 7.603 31.639 1.00 76.94 95 TRP A CA 1
ATOM 743 C C . TRP A 1 95 ? -9.825 6.763 32.059 1.00 76.94 95 TRP A C 1
ATOM 745 O O . TRP A 1 95 ? -8.720 6.896 31.538 1.00 76.94 95 TRP A O 1
ATOM 755 N N . LYS A 1 96 ? -10.043 5.849 33.014 1.00 85.56 96 LYS A N 1
ATOM 756 C CA . LYS A 1 96 ? -9.029 4.867 33.420 1.00 85.56 96 LYS A CA 1
ATOM 757 C C . LYS A 1 96 ? -8.621 4.048 32.197 1.00 85.56 96 LYS A C 1
ATOM 759 O O . LYS A 1 96 ? -9.483 3.570 31.463 1.00 85.56 96 LYS A O 1
ATOM 764 N N . THR A 1 97 ? -7.321 3.873 31.996 1.00 79.81 97 THR A N 1
ATOM 765 C CA . THR A 1 97 ? -6.753 3.100 30.890 1.00 79.81 97 THR A CA 1
ATOM 766 C C . THR A 1 97 ? -7.256 1.657 30.941 1.00 79.81 97 THR A C 1
ATOM 768 O O . THR A 1 97 ? -6.775 0.822 31.702 1.00 79.81 97 THR A O 1
ATOM 771 N N . THR A 1 98 ? -8.275 1.353 30.139 1.00 86.25 98 THR A N 1
ATOM 772 C CA . THR A 1 98 ? -8.785 -0.013 29.994 1.00 86.25 98 THR A CA 1
ATOM 773 C C . THR A 1 98 ? -8.064 -0.714 28.845 1.00 86.25 98 THR A C 1
ATOM 775 O O . THR A 1 98 ? -7.533 -0.072 27.938 1.00 86.25 98 THR A O 1
ATOM 778 N N . SER A 1 99 ? -8.073 -2.050 28.836 1.00 77.62 99 SER A N 1
ATOM 779 C CA . SER A 1 99 ? -7.531 -2.845 27.720 1.00 77.62 99 SER A CA 1
ATOM 780 C C . SER A 1 99 ? -8.152 -2.456 26.365 1.00 77.62 99 SER A C 1
ATOM 782 O O . SER A 1 99 ? -7.475 -2.493 25.341 1.00 77.62 99 SER A O 1
ATOM 784 N N . ILE A 1 100 ? -9.405 -1.987 26.368 1.00 77.81 100 ILE A N 1
ATOM 785 C CA . ILE A 1 100 ? -10.114 -1.488 25.182 1.00 77.81 100 ILE A CA 1
ATOM 786 C C . ILE A 1 100 ? -9.447 -0.215 24.641 1.00 77.81 100 ILE A C 1
ATOM 788 O O . ILE A 1 100 ? -9.245 -0.094 23.435 1.00 77.81 100 ILE A O 1
ATOM 792 N N . THR A 1 101 ? -9.053 0.702 25.528 1.00 80.06 101 THR A N 1
ATOM 793 C CA . THR A 1 101 ? -8.350 1.945 25.180 1.00 80.06 101 THR A CA 1
ATOM 794 C C . THR A 1 101 ? -7.002 1.647 24.520 1.00 80.06 101 THR A C 1
ATOM 796 O O . THR A 1 101 ? -6.671 2.229 23.491 1.00 80.06 101 THR A O 1
ATOM 799 N N . VAL A 1 102 ? -6.248 0.682 25.061 1.00 79.44 102 VAL A N 1
ATOM 800 C CA . VAL A 1 102 ? -4.954 0.260 24.496 1.00 79.44 102 VAL A CA 1
ATOM 801 C C . VAL A 1 102 ? -5.134 -0.397 23.129 1.00 79.44 102 VAL A C 1
ATOM 803 O O . VAL A 1 102 ? -4.393 -0.082 22.203 1.00 79.44 102 VAL A O 1
ATOM 806 N N . LEU A 1 103 ? -6.136 -1.268 22.971 1.00 79.25 103 LEU A N 1
ATOM 807 C CA . LEU A 1 103 ? -6.446 -1.903 21.687 1.00 79.25 103 LEU A CA 1
ATOM 808 C C . LEU A 1 103 ? -6.798 -0.860 20.615 1.00 79.25 103 LEU A C 1
ATOM 810 O O . LEU A 1 103 ? -6.375 -0.972 19.465 1.00 79.25 103 LEU A O 1
ATOM 814 N N . PHE A 1 104 ? -7.556 0.167 21.001 1.00 76.56 104 PHE A N 1
ATOM 815 C CA . PHE A 1 104 ? -7.939 1.259 20.117 1.00 76.56 104 PHE A CA 1
ATOM 816 C C . PHE A 1 104 ? -6.726 2.106 19.703 1.00 76.56 104 PHE A C 1
ATOM 818 O O . PHE A 1 104 ? -6.525 2.352 18.512 1.00 76.56 104 PHE A O 1
ATOM 825 N N . LEU A 1 105 ? -5.870 2.471 20.663 1.00 79.19 105 LEU A N 1
ATOM 826 C CA . LEU A 1 105 ? -4.650 3.235 20.400 1.00 79.19 105 LEU A CA 1
ATOM 827 C C . LEU A 1 105 ? -3.651 2.444 19.539 1.00 79.19 105 LEU A C 1
ATOM 829 O O . LEU A 1 105 ? -3.036 3.012 18.643 1.00 79.19 105 LEU A O 1
ATOM 833 N N . ALA A 1 106 ? -3.527 1.134 19.775 1.00 78.62 106 ALA A N 1
ATOM 834 C CA . ALA A 1 106 ? -2.675 0.240 18.995 1.00 78.62 106 ALA A CA 1
ATOM 835 C C . ALA A 1 106 ? -3.161 0.099 17.546 1.00 78.62 106 ALA A C 1
ATOM 837 O O . ALA A 1 106 ? -2.366 0.206 16.622 1.00 78.62 106 ALA A O 1
ATOM 838 N N . ASN A 1 107 ? -4.465 -0.081 17.319 1.00 76.62 107 ASN A N 1
ATOM 839 C CA . ASN A 1 107 ? -5.020 -0.137 15.963 1.00 76.62 107 ASN A CA 1
ATOM 840 C C . ASN A 1 107 ? -4.716 1.156 15.179 1.00 76.62 107 ASN A C 1
ATOM 842 O O . ASN A 1 107 ? -4.269 1.129 14.032 1.00 76.62 107 ASN A O 1
ATOM 846 N N . ARG A 1 108 ? -4.887 2.302 15.842 1.00 78.69 108 ARG A N 1
ATOM 847 C CA . ARG A 1 108 ? -4.636 3.620 15.258 1.00 78.69 108 ARG A CA 1
ATOM 848 C C . ARG A 1 108 ? -3.151 3.873 14.989 1.00 78.69 108 ARG A C 1
ATOM 850 O O . ARG A 1 108 ? -2.791 4.343 13.912 1.00 78.69 108 ARG A O 1
ATOM 857 N N . SER A 1 109 ? -2.276 3.524 15.931 1.00 77.19 109 SER A N 1
ATOM 858 C CA . SER A 1 109 ? -0.833 3.674 15.744 1.00 77.19 109 SER A CA 1
ATOM 859 C C . SER A 1 109 ? -0.302 2.734 14.666 1.00 77.19 109 SER A C 1
ATOM 861 O O . SER A 1 109 ? 0.586 3.138 13.918 1.00 77.19 109 SER A O 1
ATOM 863 N N . ILE A 1 110 ? -0.866 1.530 14.523 1.00 76.31 110 ILE A N 1
ATOM 864 C CA . ILE A 1 110 ? -0.512 0.601 13.446 1.00 76.31 110 ILE A CA 1
ATOM 865 C C . ILE A 1 110 ? -0.841 1.220 12.087 1.00 76.31 110 ILE A C 1
ATOM 867 O O . ILE A 1 110 ? 0.048 1.267 11.251 1.00 76.31 110 ILE A O 1
ATOM 871 N N . LEU A 1 111 ? -2.043 1.765 11.866 1.00 73.69 111 LEU A N 1
ATOM 872 C CA . LEU A 1 111 ? -2.417 2.369 10.573 1.00 73.69 111 LEU A CA 1
ATOM 873 C C . LEU A 1 111 ? -1.537 3.568 10.187 1.00 73.69 111 LEU A C 1
ATOM 875 O O . LEU A 1 111 ? -1.090 3.676 9.039 1.00 73.69 111 LEU A O 1
ATOM 879 N N . TYR A 1 112 ? -1.247 4.444 11.150 1.00 76.56 112 TYR A N 1
ATOM 880 C CA . TYR A 1 112 ? -0.365 5.590 10.939 1.00 76.56 112 TYR A CA 1
ATOM 881 C C . TYR A 1 112 ? 1.068 5.154 10.614 1.00 76.56 112 TYR A C 1
ATOM 883 O O . TYR A 1 112 ? 1.625 5.552 9.586 1.00 76.56 112 TYR A O 1
ATOM 891 N N . ASN A 1 113 ? 1.640 4.278 11.449 1.00 75.06 113 ASN A N 1
ATOM 892 C CA . ASN A 1 113 ? 2.978 3.745 11.216 1.00 75.06 113 ASN A CA 1
ATOM 893 C C . ASN A 1 113 ? 3.041 2.959 9.908 1.00 75.06 113 ASN A C 1
ATOM 895 O O . ASN A 1 113 ? 4.063 3.003 9.243 1.00 75.06 113 ASN A O 1
ATOM 899 N N . LEU A 1 114 ? 1.971 2.286 9.486 1.00 69.88 114 LEU A N 1
ATOM 900 C CA . LEU A 1 114 ? 1.947 1.527 8.239 1.00 69.88 114 LEU A CA 1
ATOM 901 C C . LEU A 1 114 ? 2.002 2.428 7.002 1.00 69.88 114 LEU A C 1
ATOM 903 O O . LEU A 1 114 ? 2.767 2.178 6.071 1.00 69.88 114 LEU A O 1
ATOM 907 N N . THR A 1 115 ? 1.211 3.500 7.011 1.00 70.62 115 THR A N 1
ATOM 908 C CA . THR A 1 115 ? 1.152 4.452 5.895 1.00 70.62 115 THR A CA 1
ATOM 909 C C . THR A 1 115 ? 2.508 5.127 5.704 1.00 70.62 115 THR A C 1
ATOM 911 O O . THR A 1 115 ? 2.996 5.235 4.581 1.00 70.62 115 THR A O 1
ATOM 914 N N . LEU A 1 116 ? 3.162 5.499 6.807 1.00 72.19 116 LEU A N 1
ATOM 915 C CA . LEU A 1 116 ? 4.497 6.093 6.782 1.00 72.19 116 LEU A CA 1
ATOM 916 C C . LEU A 1 116 ? 5.599 5.074 6.481 1.00 72.19 116 LEU A C 1
ATOM 918 O O . LEU A 1 116 ? 6.487 5.346 5.673 1.00 72.19 116 LEU A O 1
ATOM 922 N N . SER A 1 117 ? 5.536 3.891 7.091 1.00 69.50 117 SER A N 1
ATOM 923 C CA . SER A 1 117 ? 6.572 2.870 6.941 1.00 69.50 117 SER A CA 1
ATOM 924 C C . SER A 1 117 ? 6.577 2.249 5.555 1.00 69.50 117 SER A C 1
ATOM 926 O O . SER A 1 117 ? 7.648 1.926 5.087 1.00 69.50 117 SER A O 1
ATOM 928 N N . SER A 1 118 ? 5.461 2.144 4.831 1.00 68.88 118 SER A N 1
ATOM 929 C CA . SER A 1 118 ? 5.501 1.586 3.467 1.00 68.88 118 SER A CA 1
ATOM 930 C C . SER A 1 118 ? 6.433 2.361 2.516 1.00 68.88 118 SER A C 1
ATOM 932 O O . SER A 1 118 ? 7.161 1.742 1.744 1.00 68.88 118 SER A O 1
ATOM 934 N N . ARG A 1 119 ? 6.488 3.699 2.613 1.00 69.19 119 ARG A N 1
ATOM 935 C CA . ARG A 1 119 ? 7.475 4.515 1.879 1.00 69.19 119 ARG A CA 1
ATOM 936 C C . ARG A 1 119 ? 8.859 4.432 2.506 1.00 69.19 119 ARG A C 1
ATOM 938 O O . ARG A 1 119 ? 9.837 4.217 1.798 1.00 69.19 119 ARG A O 1
ATOM 945 N N . TYR A 1 120 ? 8.922 4.577 3.827 1.00 72.81 120 TYR A N 1
ATOM 946 C CA . TYR A 1 120 ? 10.193 4.635 4.542 1.00 72.81 120 TYR A CA 1
ATOM 947 C C . TYR A 1 120 ? 10.954 3.306 4.475 1.00 72.81 120 TYR A C 1
ATOM 949 O O . TYR A 1 120 ? 12.163 3.304 4.340 1.00 72.81 120 TYR A O 1
ATOM 957 N N . ILE A 1 121 ? 10.261 2.167 4.503 1.00 68.38 121 ILE A N 1
ATOM 958 C CA . ILE A 1 121 ? 10.838 0.824 4.390 1.00 68.38 121 ILE A CA 1
ATOM 959 C C . ILE A 1 121 ? 11.461 0.636 3.011 1.00 68.38 121 ILE A C 1
ATOM 961 O O . ILE A 1 121 ? 12.570 0.131 2.938 1.00 68.38 121 ILE A O 1
ATOM 965 N N . VAL A 1 122 ? 10.800 1.054 1.927 1.00 67.69 122 VAL A N 1
ATOM 966 C CA . VAL A 1 122 ? 11.379 0.927 0.578 1.00 67.69 122 VAL A CA 1
ATOM 967 C C . VAL A 1 122 ? 12.616 1.812 0.448 1.00 67.69 122 VAL A C 1
ATOM 969 O O . VAL A 1 122 ? 13.649 1.349 -0.021 1.00 67.69 122 VAL A O 1
ATOM 972 N N . GLU A 1 123 ? 12.547 3.055 0.921 1.00 73.31 123 GLU A N 1
ATOM 973 C CA . GLU A 1 123 ? 13.677 3.986 0.872 1.00 73.31 123 GLU A CA 1
ATOM 974 C C . GLU A 1 123 ? 14.843 3.531 1.764 1.00 73.31 123 GLU A C 1
ATOM 976 O O . GLU A 1 123 ? 15.994 3.572 1.337 1.00 73.31 123 GLU A O 1
ATOM 981 N N . VAL A 1 124 ? 14.557 3.011 2.961 1.00 72.12 124 VAL A N 1
ATOM 982 C CA . VAL A 1 124 ? 15.556 2.440 3.875 1.00 72.12 124 VAL A CA 1
ATOM 983 C C . VAL A 1 124 ? 16.146 1.155 3.311 1.00 72.12 124 VAL A C 1
ATOM 985 O O . VAL A 1 124 ? 17.354 1.000 3.376 1.00 72.12 124 VAL A O 1
ATOM 988 N N . ILE A 1 125 ? 15.355 0.253 2.723 1.00 69.62 125 ILE A N 1
ATOM 989 C CA . ILE A 1 125 ? 15.880 -0.968 2.092 1.00 69.62 125 ILE A CA 1
ATOM 990 C C . ILE A 1 125 ? 16.807 -0.596 0.934 1.00 69.62 125 ILE A C 1
ATOM 992 O O . ILE A 1 125 ? 17.915 -1.116 0.874 1.00 69.62 125 ILE A O 1
ATOM 996 N N . MET A 1 126 ? 16.405 0.336 0.065 1.00 68.19 126 MET A N 1
ATOM 997 C CA . MET A 1 126 ? 17.252 0.800 -1.041 1.00 68.19 126 MET A CA 1
ATOM 998 C C . MET A 1 126 ? 18.523 1.492 -0.525 1.00 68.19 126 MET A C 1
ATOM 1000 O O . MET A 1 126 ? 19.616 1.178 -0.982 1.00 68.19 126 MET A O 1
ATOM 1004 N N . SER A 1 127 ? 18.411 2.334 0.506 1.00 72.56 1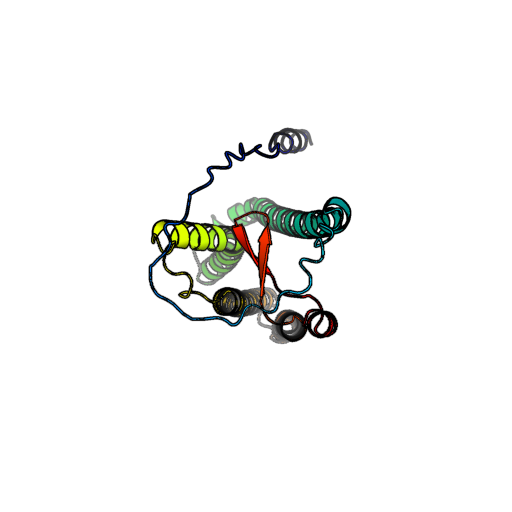27 SER A N 1
ATOM 1005 C CA . SER A 1 127 ? 19.569 2.993 1.134 1.00 72.56 127 SER A CA 1
ATOM 1006 C C . SER A 1 127 ? 20.491 2.006 1.860 1.00 72.56 127 SER A C 1
ATOM 1008 O O . SER A 1 127 ? 21.707 2.178 1.879 1.00 72.56 127 SER A O 1
ATOM 1010 N N . CYS A 1 128 ? 19.936 0.956 2.470 1.00 67.06 128 CYS A N 1
ATOM 1011 C CA . CYS A 1 128 ? 20.710 -0.119 3.080 1.00 67.06 128 CYS A CA 1
ATOM 1012 C C . CYS A 1 128 ? 21.453 -0.921 2.010 1.00 67.06 128 CYS A C 1
ATOM 1014 O O . CYS A 1 128 ? 22.614 -1.256 2.220 1.00 67.06 128 CYS A O 1
ATOM 1016 N N . LEU A 1 129 ? 20.821 -1.197 0.866 1.00 68.62 129 LEU A N 1
ATOM 1017 C CA . LEU A 1 129 ? 21.472 -1.869 -0.261 1.00 68.62 129 LEU A CA 1
ATOM 1018 C C . LEU A 1 129 ? 22.652 -1.049 -0.807 1.00 68.62 129 LEU A C 1
ATOM 1020 O O . LEU A 1 129 ? 23.691 -1.640 -1.100 1.00 68.62 129 LEU A O 1
ATOM 1024 N N . ASP A 1 130 ? 22.536 0.283 -0.845 1.00 69.31 130 ASP A N 1
ATOM 1025 C CA . ASP A 1 130 ? 23.645 1.183 -1.197 1.00 69.31 130 ASP A CA 1
ATOM 1026 C C . ASP A 1 130 ? 24.769 1.173 -0.140 1.00 69.31 130 ASP A C 1
ATOM 1028 O O . ASP A 1 130 ? 25.951 1.177 -0.482 1.00 69.31 130 ASP A O 1
ATOM 1032 N N . LEU A 1 131 ? 24.421 1.118 1.153 1.00 69.56 131 LEU A N 1
ATOM 1033 C CA . LEU A 1 131 ? 25.384 1.092 2.266 1.00 69.56 131 LEU A CA 1
ATOM 1034 C C . LEU A 1 131 ? 26.205 -0.200 2.349 1.00 69.56 131 LEU A C 1
ATOM 1036 O O . LEU A 1 131 ? 27.327 -0.167 2.851 1.00 69.56 131 LEU A O 1
ATOM 1040 N N . PHE A 1 132 ? 25.665 -1.333 1.895 1.00 69.75 132 PHE A N 1
ATOM 1041 C CA . PHE A 1 132 ? 26.361 -2.622 1.969 1.00 69.75 132 PHE A CA 1
ATOM 1042 C C . PHE A 1 132 ? 27.429 -2.827 0.884 1.00 69.75 132 PHE A C 1
ATOM 1044 O O . PHE A 1 132 ? 27.998 -3.913 0.816 1.00 69.75 132 PHE A O 1
ATOM 1051 N N . ASP A 1 133 ? 27.709 -1.813 0.055 1.00 61.75 133 ASP A N 1
ATOM 1052 C CA . ASP A 1 133 ? 28.662 -1.868 -1.065 1.00 61.75 133 ASP A CA 1
ATOM 1053 C C . ASP A 1 133 ? 28.509 -3.155 -1.899 1.00 61.75 133 ASP A C 1
ATOM 1055 O O . ASP A 1 133 ? 29.452 -3.730 -2.440 1.00 61.75 133 ASP A O 1
ATOM 1059 N N . LEU A 1 134 ? 27.257 -3.612 -2.034 1.00 55.09 134 LEU A N 1
ATOM 1060 C CA . LEU A 1 134 ? 26.867 -4.715 -2.913 1.00 55.09 134 LEU A CA 1
ATOM 1061 C C . LEU A 1 134 ? 26.928 -4.293 -4.390 1.00 55.09 134 LEU A C 1
ATOM 1063 O O . LEU A 1 134 ? 26.437 -5.017 -5.256 1.00 55.09 134 LEU A O 1
ATOM 1067 N N . SER A 1 135 ? 27.553 -3.148 -4.681 1.00 55.88 135 SER A N 1
ATOM 1068 C CA . SER A 1 135 ? 27.811 -2.614 -6.014 1.00 55.88 135 SER A CA 1
ATOM 1069 C C . SER A 1 135 ? 28.561 -3.620 -6.899 1.00 55.88 135 SER A C 1
ATOM 1071 O O . SER A 1 135 ? 28.320 -3.669 -8.106 1.00 55.88 135 SER A O 1
ATOM 1073 N N . GLU A 1 136 ? 29.379 -4.497 -6.304 1.00 59.75 136 GLU A N 1
ATOM 1074 C CA . GLU A 1 136 ? 30.043 -5.600 -7.011 1.00 59.75 136 GLU A CA 1
ATOM 1075 C C . GLU A 1 136 ? 29.223 -6.894 -7.081 1.00 59.75 136 GLU A C 1
ATOM 1077 O O . GLU A 1 136 ? 29.529 -7.765 -7.902 1.00 59.75 136 GLU A O 1
ATOM 1082 N N . CYS A 1 137 ? 28.146 -7.044 -6.299 1.00 53.78 137 CYS A N 1
ATOM 1083 C CA . CYS A 1 137 ? 27.295 -8.217 -6.437 1.00 53.78 137 CYS A CA 1
ATOM 1084 C C . CYS A 1 137 ? 26.260 -8.048 -7.551 1.00 53.78 137 CYS A C 1
ATOM 1086 O O . CYS A 1 137 ? 25.052 -7.988 -7.323 1.00 53.78 137 CYS A O 1
ATOM 1088 N N . HIS A 1 138 ? 26.746 -8.096 -8.792 1.00 56.28 138 HIS A N 1
ATOM 1089 C CA . HIS A 1 138 ? 25.944 -8.160 -10.018 1.00 56.28 138 HIS A CA 1
ATOM 1090 C C . HIS A 1 138 ? 24.929 -9.325 -10.070 1.00 56.28 138 HIS A C 1
ATOM 1092 O O . HIS A 1 138 ? 24.146 -9.407 -11.017 1.00 56.28 138 HIS A O 1
ATOM 1098 N N . HIS A 1 139 ? 24.924 -10.232 -9.087 1.00 56.72 139 HIS A N 1
ATOM 1099 C CA . HIS A 1 139 ? 24.066 -11.419 -9.041 1.00 56.72 139 HIS A CA 1
ATOM 1100 C C . HIS A 1 139 ? 23.294 -11.639 -7.724 1.00 56.72 139 HIS A C 1
ATOM 1102 O O . HIS A 1 139 ? 22.510 -12.582 -7.668 1.00 56.72 139 HIS A O 1
ATOM 1108 N N . CYS A 1 140 ? 23.466 -10.829 -6.669 1.00 54.28 140 CYS A N 1
ATOM 1109 C CA . CYS A 1 140 ? 22.984 -11.241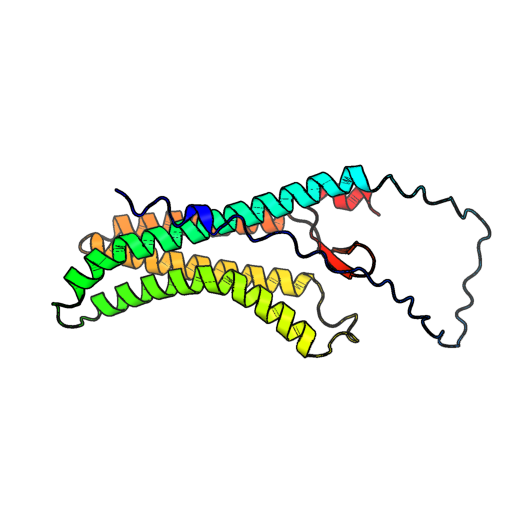 -5.334 1.00 54.28 140 CYS A CA 1
ATOM 1110 C C . CYS A 1 140 ? 21.489 -11.037 -5.078 1.00 54.28 140 CYS A C 1
ATOM 1112 O O . CYS A 1 140 ? 20.931 -11.737 -4.239 1.00 54.28 140 CYS A O 1
ATOM 1114 N N . LEU A 1 141 ? 20.817 -10.121 -5.773 1.00 63.41 141 LEU A N 1
ATOM 1115 C CA . LEU A 1 141 ? 19.364 -10.013 -5.688 1.00 63.41 141 LEU A CA 1
ATOM 1116 C C . LEU A 1 141 ? 18.793 -9.968 -7.095 1.00 63.41 141 LEU A C 1
ATOM 1118 O O . LEU A 1 141 ? 18.881 -8.952 -7.784 1.00 63.41 141 LEU A O 1
ATOM 1122 N N . SER A 1 142 ? 18.181 -11.073 -7.525 1.00 74.06 142 SER A N 1
ATOM 1123 C CA . SER A 1 142 ? 17.261 -10.979 -8.649 1.00 74.06 142 SER A CA 1
ATOM 1124 C C . SER A 1 142 ? 16.133 -10.032 -8.235 1.00 74.06 142 SER A C 1
ATOM 1126 O O . SER A 1 142 ? 15.598 -10.124 -7.128 1.00 74.06 142 SER A O 1
ATOM 1128 N N . CYS A 1 143 ? 15.773 -9.109 -9.129 1.00 76.56 143 CYS A N 1
ATOM 1129 C CA . CYS A 1 143 ? 14.628 -8.210 -8.958 1.00 76.56 143 CYS A CA 1
ATOM 1130 C C . CYS A 1 143 ? 13.366 -8.958 -8.491 1.00 76.56 143 CYS A C 1
ATOM 1132 O O . CYS A 1 143 ? 12.529 -8.405 -7.786 1.00 76.56 143 CYS A O 1
ATOM 1134 N N . GLU A 1 144 ? 13.253 -10.227 -8.885 1.00 82.50 144 GLU A N 1
ATOM 1135 C CA . GLU A 1 144 ? 12.196 -11.156 -8.509 1.00 82.50 144 GLU A CA 1
ATOM 1136 C C . GLU A 1 144 ? 12.037 -11.286 -6.987 1.00 82.50 144 GLU A C 1
ATOM 1138 O O . GLU A 1 144 ? 10.946 -11.038 -6.486 1.00 82.50 144 GLU A O 1
ATOM 1143 N N . TRP A 1 145 ? 13.111 -11.540 -6.229 1.00 80.75 145 TRP A N 1
ATOM 1144 C CA . TRP A 1 145 ? 13.016 -11.689 -4.768 1.00 80.75 145 TRP A CA 1
ATOM 1145 C C . TRP A 1 145 ? 12.528 -10.427 -4.064 1.00 80.75 145 TRP A C 1
ATOM 1147 O O . TRP A 1 145 ? 11.776 -10.514 -3.095 1.00 80.75 145 TRP A O 1
ATOM 1157 N N . LEU A 1 146 ? 12.953 -9.253 -4.537 1.00 77.81 146 LEU A N 1
ATOM 1158 C CA . LEU A 1 146 ? 12.562 -7.986 -3.925 1.00 77.81 146 LEU A CA 1
ATOM 1159 C C . LEU A 1 146 ? 11.064 -7.723 -4.117 1.00 77.81 146 LEU A C 1
ATOM 1161 O O . LEU A 1 146 ? 10.386 -7.342 -3.162 1.00 77.81 146 LEU A O 1
ATOM 1165 N N . PHE A 1 147 ? 10.535 -7.999 -5.313 1.00 81.00 147 PHE A N 1
ATOM 1166 C CA . PHE A 1 147 ? 9.098 -7.909 -5.568 1.00 81.00 147 PHE A CA 1
ATOM 1167 C C . PHE A 1 147 ? 8.304 -8.938 -4.758 1.00 81.00 147 PHE A C 1
ATOM 1169 O O . PHE A 1 147 ? 7.310 -8.564 -4.140 1.00 81.00 147 PHE A O 1
ATOM 1176 N N . GLU A 1 148 ? 8.753 -10.194 -4.706 1.00 84.50 148 GLU A N 1
ATOM 1177 C CA . GLU A 1 148 ? 8.088 -11.253 -3.932 1.00 84.50 148 GLU A CA 1
ATOM 1178 C C . GLU A 1 148 ? 8.050 -10.927 -2.431 1.00 84.50 148 GLU A C 1
ATOM 1180 O O . GLU A 1 148 ? 7.012 -11.055 -1.781 1.00 84.50 148 GLU A O 1
ATOM 1185 N N . LEU A 1 149 ? 9.160 -10.431 -1.872 1.00 82.50 149 LEU A N 1
ATOM 1186 C CA . LEU A 1 149 ? 9.229 -10.034 -0.466 1.00 82.50 149 LEU A CA 1
ATOM 1187 C C . LEU A 1 149 ? 8.310 -8.843 -0.174 1.00 82.50 149 LEU A C 1
ATOM 1189 O O . LEU A 1 149 ? 7.550 -8.871 0.797 1.00 82.50 149 LEU A O 1
ATOM 1193 N N . GLN A 1 150 ? 8.359 -7.803 -1.011 1.00 80.00 150 GLN A N 1
ATOM 1194 C CA . GLN A 1 150 ? 7.488 -6.635 -0.875 1.00 80.00 150 GLN A CA 1
ATOM 1195 C C . GLN A 1 150 ? 6.010 -7.038 -0.943 1.00 80.00 150 GLN A C 1
ATOM 1197 O O . GLN A 1 150 ? 5.185 -6.542 -0.169 1.00 80.00 150 GLN A O 1
ATOM 1202 N N . TYR A 1 151 ? 5.679 -7.958 -1.843 1.00 83.19 151 TYR A N 1
ATOM 1203 C CA . TYR A 1 151 ? 4.332 -8.467 -2.025 1.00 83.19 151 TYR A CA 1
ATOM 1204 C C . TYR A 1 151 ? 3.853 -9.284 -0.814 1.00 83.19 151 TYR A C 1
ATOM 1206 O O . TYR A 1 151 ? 2.790 -9.000 -0.256 1.00 83.19 151 TYR A O 1
ATOM 1214 N N . ALA A 1 152 ? 4.671 -10.223 -0.330 1.00 85.69 152 ALA A N 1
ATOM 1215 C CA . ALA A 1 152 ? 4.372 -11.017 0.861 1.00 85.69 152 ALA A CA 1
ATOM 1216 C C . ALA A 1 152 ? 4.147 -10.134 2.099 1.00 85.69 152 ALA A C 1
ATOM 1218 O O . ALA A 1 152 ? 3.164 -10.312 2.825 1.00 85.69 152 ALA A O 1
ATOM 1219 N N . LEU A 1 153 ? 5.013 -9.135 2.306 1.00 80.88 153 LEU A N 1
ATOM 1220 C CA . LEU A 1 153 ? 4.845 -8.147 3.371 1.00 80.88 153 LEU A CA 1
ATOM 1221 C C . LEU A 1 153 ? 3.530 -7.381 3.205 1.00 80.88 153 LEU A C 1
ATOM 1223 O O . LEU A 1 153 ? 2.783 -7.240 4.169 1.00 80.88 153 LEU A O 1
ATOM 1227 N N . THR A 1 154 ? 3.196 -6.951 1.987 1.00 82.00 154 THR A N 1
ATOM 1228 C CA . THR A 1 154 ? 1.942 -6.234 1.711 1.00 82.00 154 THR A CA 1
ATOM 1229 C C . THR A 1 154 ? 0.712 -7.075 2.067 1.00 82.00 154 THR A C 1
ATOM 1231 O O . THR A 1 154 ? -0.177 -6.571 2.753 1.00 82.00 154 THR A O 1
ATOM 1234 N N . ILE A 1 155 ? 0.669 -8.361 1.695 1.00 85.88 155 ILE A N 1
ATOM 1235 C CA . ILE A 1 155 ? -0.452 -9.252 2.049 1.00 85.88 155 ILE A CA 1
ATOM 1236 C C . ILE A 1 155 ? -0.585 -9.403 3.566 1.00 85.88 155 ILE A C 1
ATOM 1238 O O . ILE A 1 155 ? -1.688 -9.268 4.102 1.00 85.88 155 ILE A O 1
ATOM 1242 N N . ILE A 1 156 ? 0.522 -9.686 4.262 1.00 85.06 156 ILE A N 1
ATOM 1243 C CA . ILE A 1 156 ? 0.521 -9.862 5.722 1.00 85.06 156 ILE A CA 1
ATOM 1244 C C . ILE A 1 156 ? -0.030 -8.601 6.394 1.00 85.06 156 ILE A C 1
ATOM 1246 O O . ILE A 1 156 ? -0.870 -8.682 7.291 1.00 85.06 156 ILE A O 1
ATOM 1250 N N . LEU A 1 157 ? 0.390 -7.430 5.921 1.00 79.81 157 LEU A N 1
ATOM 1251 C CA . LEU A 1 157 ? -0.063 -6.149 6.446 1.00 79.81 157 LEU A CA 1
ATOM 1252 C C . LEU A 1 157 ? -1.553 -5.902 6.175 1.00 79.81 157 LEU A C 1
ATOM 1254 O O . LEU A 1 157 ? -2.279 -5.534 7.098 1.00 79.81 157 LEU A O 1
ATOM 1258 N N . VAL A 1 158 ? -2.037 -6.165 4.956 1.00 83.06 158 VAL A N 1
ATOM 1259 C CA . VAL A 1 158 ? -3.471 -6.075 4.617 1.00 83.06 158 VAL A CA 1
ATOM 1260 C C . VAL A 1 158 ? -4.302 -6.999 5.510 1.00 83.06 158 VAL A C 1
ATOM 1262 O O . VAL A 1 158 ? -5.358 -6.597 6.003 1.00 83.06 158 VAL A O 1
ATOM 1265 N N . PHE A 1 159 ? -3.814 -8.210 5.785 1.00 86.56 159 PHE A N 1
ATOM 1266 C CA . PHE A 1 159 ? -4.482 -9.153 6.679 1.00 86.56 159 PHE A CA 1
ATOM 1267 C C . PHE A 1 159 ? -4.545 -8.643 8.126 1.00 86.56 159 PHE A C 1
ATOM 1269 O O . PHE A 1 159 ? -5.604 -8.694 8.756 1.00 86.56 159 PHE A O 1
ATOM 1276 N N . ILE A 1 160 ? -3.440 -8.098 8.644 1.00 83.62 160 ILE A N 1
ATOM 1277 C CA . ILE A 1 160 ? -3.390 -7.495 9.983 1.00 83.62 160 ILE A CA 1
ATOM 1278 C C . ILE A 1 160 ? -4.389 -6.331 10.083 1.00 83.62 160 ILE A C 1
ATOM 1280 O O . ILE A 1 160 ? -5.172 -6.274 11.034 1.00 83.62 160 ILE A O 1
ATOM 1284 N N . ILE A 1 161 ? -4.429 -5.445 9.080 1.00 82.25 161 ILE A N 1
ATOM 1285 C CA . ILE A 1 161 ? -5.394 -4.334 9.016 1.00 82.25 161 ILE A CA 1
ATOM 1286 C C . ILE A 1 161 ? -6.832 -4.855 9.018 1.00 82.25 161 ILE A C 1
ATOM 1288 O O . ILE A 1 161 ? -7.672 -4.348 9.767 1.00 82.25 161 ILE A O 1
ATOM 1292 N N . ALA A 1 162 ? -7.130 -5.869 8.205 1.00 88.56 162 ALA A N 1
ATOM 1293 C CA . ALA A 1 162 ? -8.456 -6.474 8.131 1.00 88.56 162 ALA A CA 1
ATOM 1294 C C . ALA A 1 162 ? -8.893 -7.046 9.490 1.00 88.56 162 ALA A C 1
ATOM 1296 O O . ALA A 1 162 ? -10.035 -6.844 9.920 1.00 88.56 162 ALA A O 1
ATOM 1297 N N . LEU A 1 163 ? -7.974 -7.706 10.199 1.00 88.50 163 LEU A N 1
ATOM 1298 C CA . LEU A 1 163 ? -8.220 -8.282 11.518 1.00 88.50 163 LEU A CA 1
ATOM 1299 C C . LEU A 1 163 ? -8.502 -7.198 12.567 1.00 88.50 163 LEU A C 1
ATOM 1301 O O . LEU A 1 163 ? -9.519 -7.264 13.260 1.00 88.50 163 LEU A O 1
ATOM 1305 N N . PHE A 1 164 ? -7.670 -6.157 12.645 1.00 84.00 164 PHE A N 1
ATOM 1306 C CA . PHE A 1 164 ? -7.892 -5.046 13.576 1.00 84.00 164 PHE A CA 1
ATOM 1307 C C . PHE A 1 164 ? -9.157 -4.240 13.254 1.00 84.00 164 PHE A C 1
ATOM 1309 O O . PHE A 1 164 ? -9.895 -3.846 14.163 1.00 84.00 164 PHE A O 1
ATOM 1316 N N . SER A 1 165 ? -9.465 -4.050 11.971 1.00 85.12 165 SER A N 1
ATOM 1317 C CA . SER A 1 165 ? -10.704 -3.396 11.530 1.00 85.12 165 SER A CA 1
ATOM 1318 C C . SER A 1 165 ? -11.934 -4.202 11.947 1.00 85.12 165 SER A C 1
ATOM 1320 O O . SER A 1 165 ? -12.895 -3.650 12.482 1.00 85.12 165 SER A O 1
ATOM 1322 N N . THR A 1 166 ? -11.874 -5.525 11.797 1.00 88.94 166 THR A N 1
ATOM 1323 C CA . THR A 1 166 ? -12.931 -6.443 12.240 1.00 88.94 166 THR A CA 1
ATOM 1324 C C . THR A 1 166 ? -13.135 -6.389 13.751 1.00 88.94 166 THR A C 1
ATOM 1326 O O . THR A 1 166 ? -14.274 -6.318 14.219 1.00 88.94 166 THR A O 1
ATOM 1329 N N . LEU A 1 167 ? -12.046 -6.374 14.527 1.00 85.06 167 LEU A N 1
ATOM 1330 C CA . LEU A 1 167 ? -12.108 -6.238 15.984 1.00 85.06 167 LEU A CA 1
ATOM 1331 C C . LEU A 1 167 ? -12.763 -4.917 16.402 1.00 85.06 167 LEU A C 1
ATOM 1333 O O . LEU A 1 167 ? -13.600 -4.911 17.307 1.00 85.06 167 LEU A O 1
ATOM 1337 N N . ARG A 1 168 ? -12.446 -3.814 15.710 1.00 84.19 168 ARG A N 1
ATOM 1338 C CA . ARG A 1 168 ? -13.076 -2.506 15.946 1.00 84.19 168 ARG A CA 1
ATOM 1339 C C . ARG A 1 168 ? -14.581 -2.562 15.693 1.00 84.19 168 ARG A C 1
ATOM 1341 O O . ARG A 1 168 ? -15.355 -2.151 16.555 1.00 84.19 168 ARG A O 1
ATOM 1348 N N . VAL A 1 169 ? -15.006 -3.107 14.554 1.00 86.56 169 VAL A N 1
ATOM 1349 C CA . VAL A 1 169 ? -16.437 -3.235 14.227 1.00 86.56 169 VAL A CA 1
ATOM 1350 C C . VAL A 1 169 ? -17.154 -4.137 15.232 1.00 86.56 169 VAL A C 1
ATOM 1352 O O . VAL A 1 169 ? -18.261 -3.817 15.665 1.00 86.56 169 VAL A O 1
ATOM 1355 N N . TYR A 1 170 ? -16.521 -5.228 15.663 1.00 87.25 170 TYR A N 1
ATOM 1356 C CA . TYR A 1 170 ? -17.075 -6.125 16.675 1.00 87.25 170 TYR A CA 1
ATOM 1357 C C . TYR A 1 170 ? -17.258 -5.444 18.042 1.00 87.25 170 TYR A C 1
ATOM 1359 O O . TYR A 1 170 ? -18.285 -5.652 18.697 1.00 87.25 170 TYR A O 1
ATOM 1367 N N . ALA A 1 171 ? -16.300 -4.603 18.449 1.00 83.75 171 ALA A N 1
ATOM 1368 C CA . ALA A 1 171 ? -16.387 -3.820 19.679 1.00 83.75 171 ALA A CA 1
ATOM 1369 C C . ALA A 1 171 ? -17.520 -2.781 19.615 1.00 83.75 171 ALA A C 1
ATOM 1371 O O . ALA A 1 171 ? -18.326 -2.703 20.541 1.00 83.75 171 ALA A O 1
ATOM 1372 N N . VAL A 1 172 ? -17.631 -2.048 18.499 1.00 85.38 172 VAL A N 1
ATOM 1373 C CA . VAL A 1 172 ? -18.696 -1.049 18.279 1.00 85.38 172 VAL A CA 1
ATOM 1374 C C . VAL A 1 172 ? -20.078 -1.705 18.195 1.00 85.38 172 VAL A C 1
ATOM 1376 O O . VAL A 1 172 ? -21.058 -1.158 18.688 1.00 85.38 172 VAL A O 1
ATOM 1379 N N . SER A 1 173 ? -20.170 -2.915 17.644 1.00 90.44 173 SER A N 1
ATOM 1380 C CA . SER A 1 173 ? -21.442 -3.625 17.436 1.00 90.44 173 SER A CA 1
ATOM 1381 C C . SER A 1 173 ? -22.004 -4.298 18.696 1.00 90.44 173 SER A C 1
ATOM 1383 O O . SER A 1 173 ? -22.783 -5.250 18.589 1.00 90.44 173 SER A O 1
ATOM 1385 N N . CYS A 1 174 ? -21.583 -3.864 19.889 1.00 89.25 174 CYS A N 1
ATOM 1386 C CA . CYS A 1 174 ? -21.974 -4.439 21.178 1.00 89.25 174 CYS A CA 1
ATOM 1387 C C . CYS A 1 174 ? -21.910 -5.979 21.181 1.00 89.25 174 CYS A C 1
ATOM 1389 O O . CYS A 1 174 ? -22.847 -6.648 21.619 1.00 89.25 174 CYS A O 1
ATOM 1391 N N . ARG A 1 175 ? -20.810 -6.555 20.663 1.00 86.19 175 ARG A N 1
ATOM 1392 C CA . ARG A 1 175 ? -20.555 -8.010 20.641 1.00 86.19 175 ARG A CA 1
ATOM 1393 C C . ARG A 1 175 ? -21.433 -8.823 19.672 1.00 86.19 175 ARG A C 1
ATOM 1395 O O . ARG A 1 175 ? -21.391 -10.056 19.692 1.00 86.19 175 ARG A O 1
ATOM 1402 N N . ARG A 1 176 ? -22.200 -8.180 18.782 1.00 92.50 176 ARG A N 1
ATOM 1403 C CA . ARG A 1 176 ? -22.877 -8.876 17.672 1.00 92.50 176 ARG A CA 1
ATOM 1404 C C . ARG A 1 176 ? -21.837 -9.314 16.636 1.00 92.50 176 ARG A C 1
ATOM 1406 O O . ARG A 1 176 ? -21.122 -8.491 16.077 1.00 92.50 176 ARG A O 1
ATOM 1413 N N . ARG A 1 177 ? -21.751 -10.625 16.377 1.00 93.88 177 ARG A N 1
ATOM 1414 C CA . ARG A 1 177 ? -20.719 -11.226 15.505 1.00 93.88 177 ARG A CA 1
ATOM 1415 C C . ARG A 1 177 ? -20.912 -10.918 14.016 1.00 93.88 177 ARG A C 1
ATOM 1417 O O . ARG A 1 177 ? -19.929 -10.770 13.303 1.00 93.88 177 ARG A O 1
ATOM 1424 N N . TRP A 1 178 ? -22.161 -10.794 13.566 1.00 97.06 178 TRP A N 1
ATOM 1425 C CA . TRP A 1 178 ? -22.526 -10.590 12.158 1.00 97.06 178 TRP A CA 1
ATOM 1426 C C . TRP A 1 178 ? -21.797 -9.434 11.449 1.00 97.06 178 TRP A C 1
ATOM 1428 O O . TRP A 1 178 ? -21.164 -9.694 10.428 1.00 97.06 178 TRP A O 1
ATOM 1438 N N . PRO A 1 179 ? -21.820 -8.188 11.960 1.00 93.88 179 PRO A N 1
ATOM 1439 C CA . PRO A 1 179 ? -21.143 -7.073 11.294 1.00 93.88 179 PRO A CA 1
ATOM 1440 C C . PRO A 1 179 ? -19.623 -7.255 11.229 1.00 93.88 179 PRO A C 1
ATOM 1442 O O . PRO A 1 179 ? -19.027 -6.942 10.208 1.00 93.88 179 PRO A O 1
ATOM 1445 N N . GLY A 1 180 ? -18.997 -7.838 12.258 1.00 91.12 180 GLY A N 1
ATOM 1446 C CA . GLY A 1 180 ? -17.562 -8.141 12.227 1.00 91.12 180 GLY A CA 1
ATOM 1447 C C . GLY A 1 180 ? -17.203 -9.165 11.146 1.00 91.12 180 GLY A C 1
ATOM 1448 O O . GLY A 1 180 ? -16.276 -8.945 10.373 1.00 91.12 180 GLY A O 1
ATOM 1449 N N . VAL A 1 181 ? -17.972 -10.256 11.037 1.00 95.06 181 VAL A N 1
ATOM 1450 C CA . VAL A 1 181 ? -17.761 -11.268 9.985 1.00 95.06 181 VAL A CA 1
ATOM 1451 C C . VAL A 1 181 ? -17.926 -10.655 8.595 1.00 95.06 181 VAL A C 1
ATOM 1453 O O . VAL A 1 181 ? -17.125 -10.945 7.710 1.00 95.06 181 VAL A O 1
ATOM 1456 N N . LEU A 1 182 ? -18.915 -9.773 8.413 1.00 95.69 182 LEU A N 1
ATOM 1457 C CA . LEU A 1 182 ? -19.125 -9.075 7.146 1.00 95.69 182 LEU A CA 1
ATOM 1458 C C . LEU A 1 182 ? -17.930 -8.176 6.796 1.00 95.69 182 LEU A C 1
ATOM 1460 O O . LEU A 1 182 ? -17.434 -8.247 5.675 1.00 95.69 182 LEU A O 1
ATOM 1464 N N . THR A 1 183 ? -17.421 -7.395 7.756 1.00 92.31 183 THR A N 1
ATOM 1465 C CA . THR A 1 183 ? -16.232 -6.552 7.557 1.00 92.31 183 THR A CA 1
ATOM 1466 C C . THR A 1 183 ? -15.008 -7.383 7.185 1.00 92.31 183 THR A C 1
ATOM 1468 O O . THR A 1 183 ? -14.320 -7.047 6.221 1.00 92.31 183 THR A O 1
ATOM 1471 N N . LEU A 1 184 ? -14.762 -8.496 7.886 1.00 93.31 184 LEU A N 1
ATOM 1472 C CA . LEU A 1 184 ? -13.642 -9.384 7.577 1.00 93.31 184 LEU A CA 1
ATOM 1473 C C . LEU A 1 184 ? -13.770 -9.968 6.170 1.00 93.31 184 LEU A C 1
ATOM 1475 O O . LEU A 1 184 ? -12.816 -9.912 5.399 1.00 93.31 184 LEU A O 1
ATOM 1479 N N . ALA A 1 185 ? -14.954 -10.479 5.821 1.00 95.56 185 ALA A N 1
ATOM 1480 C CA . ALA A 1 185 ? -15.219 -11.036 4.502 1.00 95.56 185 ALA A CA 1
ATOM 1481 C C . ALA A 1 185 ? -14.960 -9.998 3.403 1.00 95.56 185 ALA A C 1
ATOM 1483 O O . ALA A 1 185 ? -14.274 -10.301 2.434 1.00 95.56 185 ALA A O 1
ATOM 1484 N N . THR A 1 186 ? -15.426 -8.757 3.585 1.00 93.56 186 THR A N 1
ATOM 1485 C CA . THR A 1 186 ? -15.192 -7.675 2.616 1.00 93.56 186 THR A CA 1
ATOM 1486 C C . THR A 1 186 ? -13.727 -7.247 2.535 1.00 93.56 186 THR A C 1
ATOM 1488 O O . THR A 1 186 ? -13.236 -6.979 1.444 1.00 93.56 186 THR A O 1
ATOM 1491 N N . ALA A 1 187 ? -13.003 -7.218 3.656 1.00 91.50 187 ALA A N 1
ATOM 1492 C CA . ALA A 1 187 ? -11.602 -6.805 3.681 1.00 91.50 187 ALA A CA 1
ATOM 1493 C C . ALA A 1 187 ? -10.680 -7.861 3.049 1.00 91.50 187 ALA A C 1
ATOM 1495 O O . ALA A 1 187 ? -9.748 -7.521 2.322 1.00 91.50 187 ALA A O 1
ATOM 1496 N N . VAL A 1 188 ? -10.973 -9.148 3.264 1.00 93.19 188 VAL A N 1
ATOM 1497 C CA . VAL A 1 188 ? -10.198 -10.261 2.697 1.00 93.19 188 VAL A CA 1
ATOM 1498 C C . VAL A 1 188 ? -10.299 -10.311 1.170 1.00 93.19 188 VAL A C 1
ATOM 1500 O O . VAL A 1 188 ? -9.350 -10.765 0.542 1.00 93.19 188 VAL A O 1
ATOM 1503 N N . VAL A 1 189 ? -11.365 -9.781 0.553 1.00 94.44 189 VAL A N 1
ATOM 1504 C CA . VAL A 1 189 ? -11.508 -9.701 -0.919 1.00 94.44 189 VAL A CA 1
ATOM 1505 C C . VAL A 1 189 ? -10.383 -8.892 -1.580 1.00 94.44 189 VAL A C 1
ATOM 1507 O O . VAL A 1 189 ? -10.044 -9.159 -2.731 1.00 94.44 189 VAL A O 1
ATOM 1510 N N . ALA A 1 190 ? -9.740 -7.962 -0.869 1.00 88.62 190 ALA A N 1
ATOM 1511 C CA . ALA A 1 190 ? -8.607 -7.215 -1.418 1.00 88.62 190 ALA A CA 1
ATOM 1512 C C . ALA A 1 190 ? -7.398 -8.116 -1.746 1.00 88.62 190 ALA A C 1
ATOM 1514 O O . ALA A 1 190 ? -6.687 -7.855 -2.714 1.00 88.62 190 ALA A O 1
ATOM 1515 N N . ILE A 1 191 ? -7.194 -9.197 -0.984 1.00 90.00 191 ILE A N 1
ATOM 1516 C CA . ILE A 1 191 ? -6.057 -10.117 -1.144 1.00 90.00 191 ILE A CA 1
ATOM 1517 C C . ILE A 1 191 ? -6.093 -10.847 -2.499 1.00 90.00 191 ILE A C 1
ATOM 1519 O O . ILE A 1 191 ? -5.129 -10.717 -3.252 1.00 90.00 191 ILE A O 1
ATOM 1523 N N . PRO A 1 192 ? -7.165 -11.577 -2.880 1.00 92.31 192 PRO A N 1
ATOM 1524 C CA . PRO A 1 192 ? -7.212 -12.255 -4.171 1.00 92.31 192 PRO A CA 1
ATOM 1525 C C . PRO A 1 192 ? -7.198 -11.277 -5.349 1.00 92.31 192 PRO A C 1
ATOM 1527 O O . PRO A 1 192 ? -6.674 -11.628 -6.399 1.00 92.31 192 PRO A O 1
ATOM 1530 N N . VAL A 1 193 ? -7.719 -10.052 -5.195 1.00 90.00 193 VAL A N 1
ATOM 1531 C CA . VAL A 1 193 ? -7.638 -9.022 -6.246 1.00 90.00 193 VAL A CA 1
ATOM 1532 C C . VAL A 1 193 ? -6.188 -8.602 -6.485 1.00 90.00 193 VAL A C 1
ATOM 1534 O O . VAL A 1 193 ? -5.751 -8.546 -7.634 1.00 90.00 193 VAL A O 1
ATOM 1537 N N . GLN A 1 194 ? -5.425 -8.359 -5.415 1.00 85.81 194 GLN A N 1
ATOM 1538 C CA . GLN A 1 194 ? -3.994 -8.065 -5.521 1.00 85.81 194 GLN A CA 1
ATOM 1539 C C . GLN A 1 194 ? -3.220 -9.257 -6.094 1.00 85.81 194 GLN A C 1
ATOM 1541 O O . GLN A 1 194 ? -2.394 -9.077 -6.981 1.00 85.81 194 GLN A O 1
ATOM 1546 N N . LEU A 1 195 ? -3.528 -10.476 -5.645 1.00 88.31 195 LEU A N 1
ATOM 1547 C CA . LEU A 1 195 ? -2.893 -11.705 -6.132 1.00 88.31 195 LEU A CA 1
ATOM 1548 C C . LEU A 1 195 ? -3.158 -11.954 -7.609 1.00 88.31 195 LEU A C 1
ATOM 1550 O O . LEU A 1 195 ? -2.248 -12.311 -8.349 1.00 88.31 195 LEU A O 1
ATOM 1554 N N . PHE A 1 196 ? -4.386 -11.723 -8.060 1.00 89.12 196 PHE A N 1
ATOM 1555 C CA . PHE A 1 196 ? -4.726 -11.846 -9.468 1.00 89.12 196 PHE A CA 1
ATOM 1556 C C . PHE A 1 196 ? -3.987 -10.812 -10.326 1.00 89.12 196 PHE A C 1
ATOM 1558 O O . PHE A 1 196 ? -3.547 -11.134 -11.429 1.00 89.12 196 PHE A O 1
ATOM 1565 N N . GLY A 1 197 ? -3.819 -9.587 -9.814 1.00 84.69 197 GLY A N 1
ATOM 1566 C CA . GLY A 1 197 ? -2.997 -8.560 -10.454 1.00 84.69 197 GLY A CA 1
ATOM 1567 C C . GLY A 1 197 ? -1.54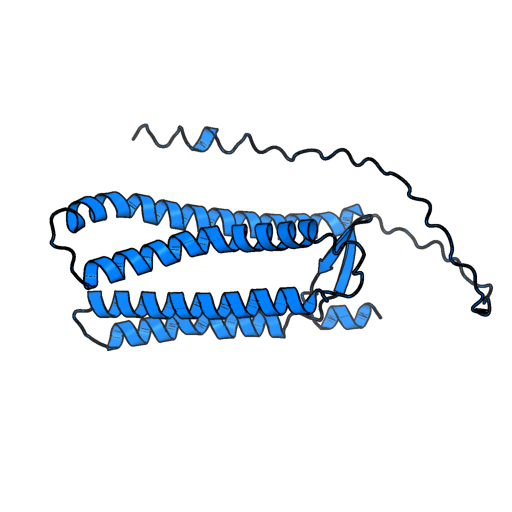6 -9.009 -10.630 1.00 84.69 197 GLY A C 1
ATOM 1568 O O . GLY A 1 197 ? -1.000 -8.888 -11.727 1.00 84.69 197 GLY A O 1
ATOM 1569 N N . ASP A 1 198 ? -0.963 -9.602 -9.588 1.00 81.56 198 ASP A N 1
ATOM 1570 C CA . ASP A 1 198 ? 0.427 -10.062 -9.609 1.00 81.56 198 ASP A CA 1
ATOM 1571 C C . ASP A 1 198 ? 0.630 -11.286 -10.506 1.00 81.56 198 ASP A C 1
ATOM 1573 O O . ASP A 1 198 ? 1.543 -11.279 -11.329 1.00 81.56 198 ASP A O 1
ATOM 1577 N N . ILE A 1 199 ? -0.266 -12.280 -10.448 1.00 83.88 199 ILE A N 1
ATOM 1578 C CA . ILE A 1 199 ? -0.230 -13.458 -11.336 1.00 83.88 199 ILE A CA 1
ATOM 1579 C C . ILE A 1 199 ? -0.323 -13.042 -12.811 1.00 83.88 199 ILE A C 1
ATOM 1581 O O . ILE A 1 199 ? 0.252 -13.694 -13.683 1.00 83.88 199 ILE A O 1
ATOM 1585 N N . ARG A 1 200 ? -1.061 -11.964 -13.110 1.00 84.81 200 ARG A N 1
ATOM 1586 C CA . ARG A 1 200 ? -1.194 -11.454 -14.478 1.00 84.81 200 ARG A CA 1
ATOM 1587 C C . ARG A 1 200 ? 0.047 -10.686 -14.945 1.00 84.81 200 ARG A C 1
ATOM 1589 O O . ARG A 1 200 ? 0.295 -10.639 -16.152 1.00 84.81 200 ARG A O 1
ATOM 1596 N N . SER A 1 201 ? 0.799 -10.086 -14.022 1.00 79.38 201 SER A N 1
ATOM 1597 C CA . SER A 1 201 ? 2.053 -9.399 -14.339 1.00 79.38 201 SER A CA 1
ATOM 1598 C C . SER A 1 201 ? 3.117 -10.414 -14.768 1.00 79.38 201 SER A C 1
ATOM 1600 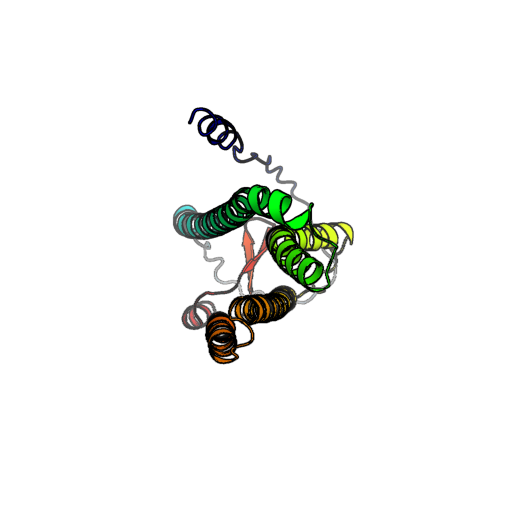O O . SER A 1 201 ? 3.246 -11.486 -14.179 1.00 79.38 201 SER A O 1
ATOM 1602 N N . SER A 1 202 ? 3.845 -10.122 -15.846 1.00 65.12 202 SER A N 1
ATOM 1603 C CA . SER A 1 202 ? 4.836 -11.059 -16.383 1.00 65.12 202 SER A CA 1
ATOM 1604 C C . SER A 1 202 ? 6.201 -10.905 -15.690 1.00 65.12 202 SER A C 1
ATOM 1606 O O . SER A 1 202 ? 6.397 -10.016 -14.856 1.00 65.12 202 SER A O 1
ATOM 1608 N N . ARG A 1 203 ? 7.137 -11.809 -16.020 1.00 76.31 203 ARG A N 1
ATOM 1609 C CA . ARG A 1 203 ? 8.470 -11.936 -15.406 1.00 76.31 203 ARG A CA 1
ATOM 1610 C C . ARG A 1 203 ? 9.156 -10.580 -15.223 1.00 76.31 203 ARG A C 1
ATOM 1612 O O . ARG A 1 203 ? 9.133 -9.734 -16.115 1.00 76.31 203 ARG A O 1
ATOM 1619 N N . ALA A 1 204 ? 9.819 -10.410 -14.082 1.00 79.38 204 ALA A N 1
ATOM 1620 C CA . ALA A 1 204 ? 10.682 -9.260 -13.865 1.00 79.38 204 ALA A CA 1
ATOM 1621 C C . ALA A 1 204 ? 11.847 -9.295 -14.867 1.00 79.38 204 ALA A C 1
ATOM 1623 O O . ALA A 1 204 ? 12.502 -10.324 -15.040 1.00 79.38 204 ALA A O 1
ATOM 1624 N N . TYR A 1 205 ? 12.107 -8.166 -15.514 1.00 79.94 205 TYR A N 1
ATOM 1625 C CA . TYR A 1 205 ? 13.259 -7.971 -16.384 1.00 79.94 205 TYR A CA 1
ATOM 1626 C C . TYR A 1 205 ? 13.978 -6.680 -16.005 1.00 79.94 205 TYR A C 1
ATOM 1628 O O . TYR A 1 205 ? 13.413 -5.764 -15.402 1.00 79.94 205 TYR A O 1
ATOM 1636 N N . VAL A 1 206 ? 15.265 -6.622 -16.329 1.00 79.62 206 VAL A N 1
ATOM 1637 C CA . VAL A 1 206 ? 16.090 -5.443 -16.072 1.00 79.62 206 VAL A CA 1
ATOM 1638 C C . VAL A 1 206 ? 16.069 -4.574 -17.320 1.00 79.62 206 VAL A C 1
ATOM 1640 O O . VAL A 1 206 ? 16.466 -5.021 -18.397 1.00 79.62 206 VAL A O 1
ATOM 1643 N N . THR A 1 207 ? 15.611 -3.334 -17.177 1.00 79.81 207 THR A N 1
ATOM 1644 C CA . THR A 1 207 ? 15.789 -2.293 -18.193 1.00 79.81 207 THR A CA 1
ATOM 1645 C C . THR A 1 207 ? 16.904 -1.354 -17.767 1.00 79.81 207 THR A C 1
ATOM 1647 O O . THR A 1 207 ? 17.195 -1.210 -16.583 1.00 79.81 207 THR A O 1
ATOM 1650 N N . TYR A 1 208 ? 17.560 -0.720 -18.734 1.00 73.94 208 TYR A N 1
ATOM 1651 C CA . TYR A 1 208 ? 18.594 0.273 -18.464 1.00 73.94 208 TYR A CA 1
ATOM 1652 C C . TYR A 1 208 ? 18.097 1.637 -18.929 1.00 73.94 208 TYR A C 1
ATOM 1654 O O . TYR A 1 208 ? 17.857 1.835 -20.121 1.00 73.94 208 TYR A O 1
ATOM 1662 N N . ILE A 1 209 ? 17.966 2.584 -17.996 1.00 75.88 209 ILE A N 1
ATOM 1663 C CA . ILE A 1 209 ? 17.759 4.000 -18.320 1.00 75.88 209 ILE A CA 1
ATOM 1664 C C . ILE A 1 209 ? 19.113 4.691 -18.163 1.00 75.88 209 ILE A C 1
ATOM 1666 O O . ILE A 1 209 ? 19.591 4.942 -17.056 1.00 75.88 209 ILE A O 1
ATOM 1670 N N . GLY A 1 210 ? 19.786 4.935 -19.289 1.00 82.94 210 GLY A N 1
ATOM 1671 C CA . GLY A 1 210 ? 21.185 5.362 -19.282 1.00 82.94 210 GLY A CA 1
ATOM 1672 C C . GLY A 1 210 ? 22.101 4.249 -18.760 1.00 82.94 210 GLY A C 1
ATOM 1673 O O . GLY A 1 210 ? 22.204 3.196 -19.383 1.00 82.94 210 GLY A O 1
ATOM 1674 N N . HIS A 1 211 ? 22.763 4.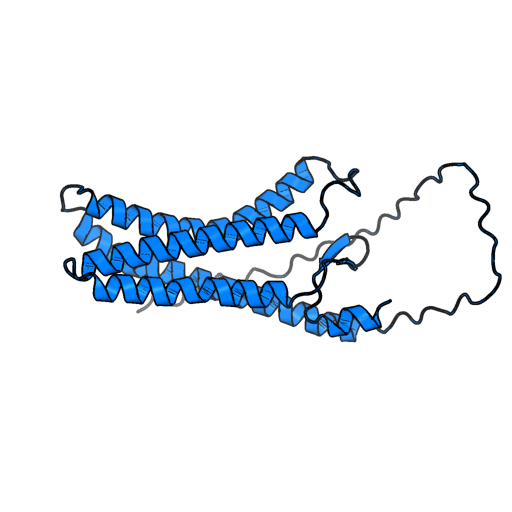482 -17.624 1.00 73.88 211 HIS A N 1
ATOM 1675 C CA . HIS A 1 211 ? 23.666 3.517 -16.976 1.00 73.88 211 HIS A CA 1
ATOM 1676 C C . HIS A 1 211 ? 23.092 2.891 -15.698 1.00 73.88 211 HIS A C 1
ATOM 1678 O O . HIS A 1 211 ? 23.792 2.146 -15.018 1.00 73.88 211 HIS A O 1
ATOM 1684 N N . ILE A 1 212 ? 21.835 3.190 -15.365 1.00 68.75 212 ILE A N 1
ATOM 1685 C CA . ILE A 1 212 ? 21.205 2.737 -14.126 1.00 68.75 212 ILE A CA 1
ATOM 1686 C C . ILE A 1 212 ? 20.305 1.536 -14.456 1.00 68.75 212 ILE A C 1
ATOM 1688 O O . ILE A 1 212 ? 19.386 1.690 -15.271 1.00 68.75 212 ILE A O 1
ATOM 1692 N N . PRO A 1 213 ? 20.560 0.344 -13.881 1.00 75.69 213 PRO A N 1
ATOM 1693 C CA . PRO A 1 213 ? 19.663 -0.794 -14.020 1.00 75.69 213 PRO A CA 1
ATOM 1694 C C . PRO A 1 213 ? 18.391 -0.543 -13.207 1.00 75.69 213 PRO A C 1
ATOM 1696 O O . PRO A 1 213 ? 18.451 -0.195 -12.030 1.00 75.69 213 PRO A O 1
ATOM 1699 N N . ILE A 1 214 ? 17.234 -0.732 -13.832 1.00 76.56 214 ILE A N 1
ATOM 1700 C CA . ILE A 1 214 ? 15.924 -0.595 -13.199 1.00 76.56 214 ILE A CA 1
ATOM 1701 C C . ILE A 1 214 ? 15.161 -1.904 -13.379 1.00 76.56 214 ILE A C 1
ATOM 1703 O O . ILE A 1 214 ? 14.987 -2.424 -14.484 1.00 76.56 214 ILE A O 1
ATOM 1707 N N . CYS A 1 215 ? 14.689 -2.442 -12.262 1.00 80.62 215 CYS A N 1
ATOM 1708 C CA . CYS A 1 215 ? 13.833 -3.615 -12.235 1.00 80.62 215 CYS A CA 1
ATOM 1709 C C . CYS A 1 215 ? 12.426 -3.232 -12.702 1.00 80.62 215 CYS A C 1
ATOM 1711 O O . CYS A 1 215 ? 11.757 -2.422 -12.063 1.00 80.62 215 CYS A O 1
ATOM 1713 N N . THR A 1 216 ? 11.967 -3.822 -13.805 1.00 80.12 216 THR A N 1
ATOM 1714 C CA . THR A 1 216 ? 10.634 -3.554 -14.365 1.00 80.12 216 THR A CA 1
ATOM 1715 C C . THR A 1 216 ? 9.863 -4.866 -14.532 1.00 80.12 216 THR A C 1
ATOM 1717 O O . THR A 1 216 ? 10.456 -5.908 -14.809 1.00 80.12 216 THR A O 1
ATOM 1720 N N . LYS A 1 217 ? 8.540 -4.839 -14.343 1.00 80.75 217 LYS A N 1
ATOM 1721 C CA . LYS A 1 217 ? 7.632 -5.955 -14.669 1.00 80.75 217 LYS A CA 1
ATOM 1722 C C . LYS A 1 217 ? 6.794 -5.556 -15.881 1.00 80.75 217 LYS A C 1
ATOM 1724 O O . LYS A 1 217 ? 6.345 -4.412 -15.957 1.00 80.75 217 LYS A O 1
ATOM 1729 N N . SER A 1 218 ? 6.564 -6.481 -16.813 1.00 79.12 218 SER A N 1
ATOM 1730 C CA . SER A 1 218 ? 5.655 -6.208 -17.931 1.00 79.12 218 SER A CA 1
ATOM 1731 C C . SER A 1 218 ? 4.210 -6.370 -17.455 1.00 79.12 218 SER A C 1
ATOM 1733 O O . SER A 1 218 ? 3.889 -7.262 -16.664 1.00 79.12 218 SER A O 1
ATOM 1735 N N . THR A 1 219 ? 3.330 -5.492 -17.926 1.00 71.50 219 THR A N 1
ATOM 1736 C CA . THR A 1 219 ? 1.916 -5.457 -17.534 1.00 71.50 219 THR A CA 1
ATOM 1737 C C . THR A 1 219 ? 1.093 -6.582 -18.162 1.00 71.50 219 THR A C 1
ATOM 1739 O O . THR A 1 219 ? 0.066 -6.960 -1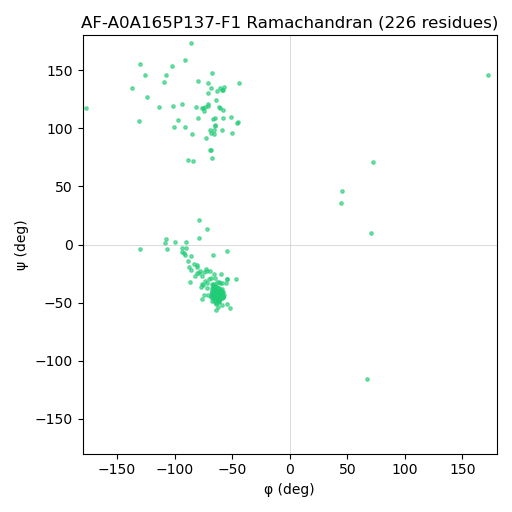7.598 1.00 71.50 219 THR A O 1
ATOM 1742 N N . PHE A 1 220 ? 1.538 -7.148 -19.291 1.00 74.19 220 PHE A N 1
ATOM 1743 C CA . PHE A 1 220 ? 0.834 -8.221 -19.990 1.00 74.19 220 PHE A CA 1
ATOM 1744 C C . PHE A 1 220 ? 1.773 -9.326 -20.471 1.00 74.19 220 PHE A C 1
ATOM 1746 O O . PHE A 1 220 ? 2.800 -9.079 -21.104 1.00 74.19 220 PHE A O 1
ATOM 1753 N N . PHE A 1 221 ? 1.359 -10.574 -20.235 1.00 65.12 221 PHE A N 1
ATOM 1754 C CA . PHE A 1 221 ? 2.047 -11.774 -20.718 1.00 65.12 221 PHE A CA 1
ATOM 1755 C C . PHE A 1 221 ? 2.244 -11.775 -22.244 1.00 65.12 221 PHE A C 1
ATOM 1757 O O . PHE A 1 221 ? 3.262 -12.253 -22.737 1.00 65.12 221 PHE A O 1
ATOM 1764 N N . SER A 1 222 ? 1.297 -11.197 -22.987 1.00 70.88 222 SER A N 1
ATOM 1765 C CA . SER A 1 222 ? 1.330 -11.096 -24.449 1.00 70.88 222 SER A CA 1
ATOM 1766 C C . SER A 1 222 ? 2.533 -10.303 -24.970 1.00 70.88 222 SER A C 1
ATOM 1768 O O . SER A 1 222 ? 3.067 -10.636 -26.023 1.00 70.88 222 SER A O 1
ATOM 1770 N N . ASP A 1 223 ? 2.990 -9.291 -24.228 1.00 64.31 223 ASP A N 1
ATOM 1771 C CA . ASP A 1 223 ? 4.070 -8.399 -24.674 1.00 64.31 223 ASP A CA 1
ATOM 1772 C C . ASP A 1 223 ? 5.454 -9.046 -24.514 1.00 64.31 223 ASP A C 1
ATOM 1774 O O . ASP A 1 223 ? 6.393 -8.735 -25.249 1.00 64.31 223 ASP A O 1
ATOM 1778 N N . ALA A 1 224 ? 5.574 -10.008 -23.593 1.00 59.50 224 ALA A N 1
ATOM 1779 C CA . ALA A 1 224 ? 6.814 -10.744 -23.355 1.00 59.50 224 ALA A CA 1
ATOM 1780 C C . ALA A 1 224 ? 7.158 -11.726 -24.492 1.00 59.50 224 ALA A C 1
ATOM 1782 O O . ALA A 1 224 ? 8.322 -12.072 -24.670 1.00 59.50 224 ALA A O 1
ATOM 1783 N N . LEU A 1 225 ? 6.167 -12.167 -25.278 1.00 61.94 225 LEU A N 1
ATOM 1784 C CA . LEU A 1 225 ? 6.379 -13.069 -26.418 1.00 61.94 225 LEU A CA 1
ATOM 1785 C C . LEU A 1 225 ? 6.921 -12.358 -27.665 1.00 61.94 225 LEU A C 1
ATOM 1787 O O . LEU A 1 225 ? 7.547 -13.005 -28.494 1.00 61.94 225 LEU A O 1
ATOM 1791 N N . ASN A 1 226 ? 6.715 -11.044 -27.792 1.00 61.41 226 ASN A N 1
ATOM 1792 C CA . ASN A 1 226 ? 7.149 -10.272 -28.963 1.00 61.41 226 ASN A CA 1
ATOM 1793 C C . ASN A 1 226 ? 8.565 -9.682 -28.827 1.00 61.41 226 ASN A C 1
ATOM 1795 O O . ASN A 1 226 ? 9.038 -9.019 -29.746 1.00 61.41 226 ASN A O 1
ATOM 1799 N N . THR A 1 227 ? 9.221 -9.864 -27.676 1.00 57.66 227 THR A N 1
ATOM 1800 C CA . THR A 1 227 ? 10.537 -9.275 -27.359 1.00 57.66 227 THR A CA 1
ATOM 1801 C C . THR A 1 227 ? 11.692 -10.285 -27.333 1.00 57.66 227 THR A C 1
ATOM 1803 O O . THR A 1 227 ? 12.828 -9.879 -27.075 1.00 57.66 227 THR A O 1
ATOM 1806 N N . GLN A 1 228 ? 11.427 -11.565 -27.623 1.00 52.28 228 GLN A N 1
ATOM 1807 C CA . GLN A 1 228 ? 12.449 -12.588 -27.904 1.00 52.28 228 GLN A CA 1
ATOM 1808 C C . GLN A 1 228 ? 12.781 -12.638 -29.394 1.00 52.28 228 GLN A C 1
ATOM 1810 O O . GLN A 1 228 ? 13.983 -12.800 -29.703 1.00 52.28 228 GLN A O 1
#

Organism: NCBI:txid1314783

InterPro domains:
  IPR045340 Domain of unknown function DUF6533 [PF20151] (68-108)

Solvent-accessible surface area (backbone atoms only — not comparable to full-atom values): 13984 Å² total; per-residue (Å²): 140,79,75,72,70,68,64,71,68,70,71,76,74,81,66,85,80,81,73,83,83,76,86,74,86,74,81,79,79,78,80,92,78,88,77,87,71,83,80,76,92,74,78,88,63,80,73,72,74,67,76,65,67,73,70,48,52,61,56,52,53,54,55,49,50,53,51,50,53,53,49,50,53,49,51,50,53,52,48,55,48,60,69,49,45,60,61,45,49,66,63,51,74,80,46,81,90,40,74,66,55,53,53,52,52,49,51,52,50,49,54,54,51,48,65,53,39,62,56,49,48,53,54,46,52,53,51,48,51,62,70,65,63,48,82,78,48,88,74,78,71,57,61,54,58,58,52,52,51,54,48,54,51,49,51,55,50,54,51,52,52,29,51,52,52,18,52,51,44,22,62,74,48,75,70,43,60,64,65,16,53,51,48,34,56,60,47,55,53,54,52,61,55,53,49,53,54,52,74,48,35,30,75,68,44,78,46,67,67,84,90,45,81,40,77,42,63,43,82,43,57,74,62,65,68,76,75,117

Nearest PDB structures (foldseek):
  8iy5-assembly1_R  TM=3.392E-01  e=1.264E+00  Homo sapiens
  7ux1-assembly1_A  TM=2.425E-01  e=4.618E+00  Escherichia coli K-12